Protein AF-A0A848VFS2-F1 (afdb_monomer_lite)

Secondary structure (DSSP, 8-state):
-GGGT-------GGGGGS--TT-SEEEE---SS-HHHHHH-S---SS---BS--SS-TTSSSS--BS-TT---HHHHHHHHHHHHHTT-EEEEEGGGGHHHHHTT-S-SEEEPP-SS-EESSEEEEEEE-S--GGGTT--S-EEEEE-S---EEE------TTS-HHHHHHHHHHHPPEEEEEE-SS--EEES-EE-GGGGTT-EEEEEEEETTEEEEEESS-SSSTT--TTTHHHHHHHHHTGGGTTTTPPPPPPHHHHHHHHHHHHHHT--

Sequence (273 aa):
FDEIGIPYTYLSEQDLAGDLSQFDVLILPRARSSSQALVRGNSRVGPALPWMPSEEYPHIGKIDQTEDQRLGMGYDGLGNLTEWIEAGGVFITSGSSAAFPIDMGITRRISIRETRNLQARGSIVRTAVDDNSPITYGYTGDIPMYFSAGPVFSINKGLGDARTPDWYKDAAWMEEVPRTVVSFAKEDIGMSGMLQGEGELTGTPAVVDVPVGEGHVVLFAGRPVRRWNTQGNHALIFNTMLHWNDLRTGWPERPGDDDEDETGGLLEWANQH

Foldseek 3Di:
DVVVPDDDADDAQQCLLDAPLVDQEDEDADDPDDLVCLAAFADPPDAADWQPADPVRNPTQPRHTDRHNRGHNHVSSVVSVLVCQLVQHEYEYEANCLVNCVVSVSAPQKDFDDQDWKAAQFFFWWKFFDFPFLLCPPPDTIFTFTAGRDGFMDGHLDQDDPVPDPVSSQVCLLAHGKDQGMAGDQPPTGPDDDTTSCLSRHRTRQWIWGHGNNFTYIYGGGRLPDPPPRPRNVSSVVSCVVCSNPRSPRRDGRDDPVVCVVVVVVVVVSVVD

Structure (mmCIF, N/CA/C/O backbone):
data_AF-A0A848VFS2-F1
#
_entry.id   AF-A0A848VFS2-F1
#
loop_
_atom_site.group_PDB
_atom_site.id
_atom_site.type_symbol
_atom_site.label_atom_id
_atom_site.label_alt_id
_atom_site.label_comp_id
_atom_site.label_asym_id
_atom_site.label_entity_id
_atom_site.label_seq_id
_atom_site.pdbx_PDB_ins_code
_atom_site.Cartn_x
_atom_site.Cartn_y
_atom_site.Cartn_z
_atom_site.occupancy
_atom_site.B_iso_or_equiv
_atom_site.auth_seq_id
_atom_site.auth_comp_id
_atom_site.auth_asym_id
_atom_site.auth_atom_id
_atom_site.pdbx_PDB_model_num
ATOM 1 N N . PHE A 1 1 ? -18.756 -0.641 -4.900 1.00 60.06 1 PHE A N 1
ATOM 2 C CA . PHE A 1 1 ? -19.113 -1.882 -4.195 1.00 60.06 1 PHE A CA 1
ATOM 3 C C . PHE A 1 1 ? -20.618 -2.101 -4.243 1.00 60.06 1 PHE A C 1
ATOM 5 O O . PHE A 1 1 ? -21.014 -3.078 -4.861 1.00 60.06 1 PHE A O 1
ATOM 12 N N . ASP A 1 2 ? -21.442 -1.153 -3.777 1.00 60.59 2 ASP A N 1
ATOM 13 C CA . ASP A 1 2 ? -22.917 -1.242 -3.843 1.00 60.59 2 ASP A CA 1
ATOM 14 C C . ASP A 1 2 ? -23.488 -1.576 -5.231 1.00 60.59 2 ASP A C 1
ATOM 16 O O . ASP A 1 2 ? -24.246 -2.526 -5.380 1.00 60.59 2 ASP A O 1
ATOM 20 N N . GLU A 1 3 ? -23.088 -0.836 -6.271 1.00 70.81 3 GLU A N 1
ATOM 21 C CA . GLU A 1 3 ? -23.633 -1.021 -7.630 1.00 70.81 3 GLU A CA 1
ATOM 22 C C . GLU A 1 3 ? -23.254 -2.361 -8.279 1.00 70.81 3 GLU A C 1
ATOM 24 O O . GLU A 1 3 ? -23.947 -2.831 -9.176 1.00 70.81 3 GLU A O 1
ATOM 29 N N . ILE A 1 4 ? -22.154 -2.971 -7.836 1.00 71.19 4 ILE A N 1
ATOM 30 C CA . ILE A 1 4 ? -21.597 -4.208 -8.405 1.00 71.19 4 ILE A CA 1
ATOM 31 C C . ILE A 1 4 ? -21.871 -5.439 -7.529 1.00 71.19 4 ILE A C 1
ATOM 33 O O . ILE A 1 4 ? -21.480 -6.540 -7.898 1.00 71.19 4 ILE A O 1
ATOM 37 N N . GLY A 1 5 ? -22.532 -5.264 -6.377 1.00 74.12 5 GLY A N 1
ATOM 38 C CA . GLY A 1 5 ? -22.974 -6.359 -5.511 1.00 74.12 5 GLY A CA 1
ATOM 39 C C . GLY A 1 5 ? -21.869 -7.101 -4.753 1.00 74.12 5 GLY A C 1
ATOM 40 O O . GLY A 1 5 ? -22.108 -8.216 -4.297 1.00 74.12 5 GLY A O 1
ATOM 41 N N . ILE A 1 6 ? -20.674 -6.517 -4.605 1.00 76.94 6 ILE A N 1
ATOM 42 C CA . ILE A 1 6 ? -19.620 -7.108 -3.765 1.00 76.94 6 ILE A CA 1
ATOM 43 C C . ILE A 1 6 ? -19.997 -6.882 -2.293 1.00 76.94 6 ILE A C 1
ATOM 45 O O . ILE A 1 6 ? -20.171 -5.718 -1.918 1.00 76.94 6 ILE A O 1
ATOM 49 N N . PRO A 1 7 ? -20.117 -7.936 -1.462 1.00 82.06 7 PRO A N 1
ATOM 50 C CA . PRO A 1 7 ? -20.382 -7.778 -0.038 1.00 82.06 7 PRO A CA 1
ATOM 51 C C . PRO A 1 7 ? -19.196 -7.077 0.619 1.00 82.06 7 PRO A C 1
ATOM 53 O O . PRO A 1 7 ? -18.043 -7.429 0.381 1.00 82.06 7 PRO A O 1
ATOM 56 N N . TYR A 1 8 ? -19.472 -6.062 1.428 1.00 85.12 8 TYR A N 1
ATOM 57 C CA . TYR A 1 8 ? -18.434 -5.325 2.127 1.00 85.12 8 TYR A CA 1
ATOM 58 C C . TYR A 1 8 ? -18.950 -4.840 3.477 1.00 85.12 8 TYR A C 1
ATOM 60 O O . TYR A 1 8 ? -20.145 -4.594 3.656 1.00 85.12 8 TYR A O 1
ATOM 68 N N . THR A 1 9 ? -18.017 -4.675 4.406 1.00 89.50 9 THR A N 1
ATOM 69 C CA . THR A 1 9 ? -18.271 -4.150 5.744 1.00 89.50 9 THR A CA 1
ATOM 70 C C . THR A 1 9 ? -17.413 -2.910 5.929 1.00 89.50 9 THR A C 1
ATOM 72 O O . THR A 1 9 ? -16.243 -2.896 5.545 1.00 89.50 9 THR A O 1
ATOM 75 N N . TYR A 1 10 ? -17.994 -1.849 6.486 1.00 87.88 10 TYR A N 1
ATOM 76 C CA . TYR A 1 10 ? -17.201 -0.724 6.967 1.00 87.88 10 TYR A CA 1
ATOM 77 C C . TYR A 1 10 ? -16.630 -1.081 8.331 1.00 87.88 10 TYR A C 1
ATOM 79 O O . TYR A 1 10 ? -17.381 -1.483 9.213 1.00 87.88 10 TYR A O 1
ATOM 87 N N . LEU A 1 11 ? -15.320 -0.911 8.472 1.00 90.31 11 LEU A N 1
ATOM 88 C CA . LEU A 1 11 ? -14.608 -1.063 9.732 1.00 90.31 11 LEU A CA 1
ATOM 89 C C . LEU A 1 11 ? -14.026 0.292 10.132 1.00 90.31 11 LEU A C 1
ATOM 91 O O . LEU A 1 11 ? -13.427 0.988 9.301 1.00 90.31 11 LEU A O 1
ATOM 95 N N . SER A 1 12 ? -14.194 0.653 11.397 1.00 89.88 12 SER A N 1
ATOM 96 C CA . SER A 1 12 ? -13.351 1.633 12.068 1.00 89.88 12 SER A CA 1
ATOM 97 C C . SER A 1 12 ? -11.956 1.042 12.277 1.00 89.88 12 SER A C 1
ATOM 99 O O . SER A 1 12 ? -11.779 -0.173 12.359 1.00 89.88 12 SER A O 1
ATOM 101 N N . GLU A 1 13 ? -10.943 1.893 12.448 1.00 88.94 13 GLU A N 1
ATOM 102 C CA . GLU A 1 13 ? -9.632 1.444 12.915 1.00 88.94 13 GLU A CA 1
ATOM 103 C C . GLU A 1 13 ? -9.743 0.658 14.233 1.00 88.94 13 GLU A C 1
ATOM 105 O O . GLU A 1 13 ? -8.988 -0.283 14.450 1.00 88.94 13 GLU A O 1
ATOM 110 N N . GLN A 1 14 ? -10.708 1.003 15.091 1.00 92.00 14 GLN A N 1
ATOM 111 C CA . GLN A 1 14 ? -10.939 0.334 16.377 1.00 92.00 14 GLN A CA 1
ATOM 112 C C . GLN A 1 14 ? -11.333 -1.142 16.214 1.00 92.00 14 GLN A C 1
ATOM 114 O O . GLN A 1 14 ? -10.973 -1.963 17.057 1.00 92.00 14 GLN A O 1
ATOM 119 N N . ASP A 1 15 ? -12.009 -1.491 15.117 1.00 93.44 15 ASP A N 1
ATOM 120 C CA . ASP A 1 15 ? -12.471 -2.858 14.859 1.00 93.44 15 ASP A CA 1
ATOM 121 C C . ASP A 1 15 ? -11.321 -3.810 14.525 1.00 93.44 15 ASP A C 1
ATOM 123 O O . ASP A 1 15 ? -11.472 -5.025 14.642 1.00 93.44 15 ASP A O 1
ATOM 127 N N . LEU A 1 16 ? -10.144 -3.280 14.166 1.00 94.12 16 LEU A N 1
ATOM 128 C CA . LEU A 1 16 ? -8.957 -4.095 13.900 1.00 94.12 16 LEU A CA 1
ATOM 129 C C . LEU A 1 16 ? -8.452 -4.829 15.148 1.00 94.12 16 LEU A C 1
ATOM 131 O O . LEU A 1 16 ? -7.764 -5.833 15.019 1.00 94.12 16 LEU A O 1
ATOM 135 N N . ALA A 1 17 ? -8.824 -4.374 16.350 1.00 92.00 17 ALA A N 1
ATOM 136 C CA . ALA A 1 17 ? -8.569 -5.106 17.592 1.00 92.00 17 ALA A CA 1
ATOM 137 C C . ALA A 1 17 ? -9.472 -6.347 17.766 1.00 92.00 17 ALA A C 1
ATOM 139 O O . ALA A 1 17 ? -9.278 -7.122 18.703 1.00 92.00 17 ALA A O 1
ATOM 140 N N . GLY A 1 18 ? -10.470 -6.528 16.896 1.00 91.94 18 GLY A N 1
ATOM 141 C CA . GLY A 1 18 ? -11.360 -7.683 16.867 1.00 91.94 18 GLY A CA 1
ATOM 142 C C . GLY A 1 18 ? -10.861 -8.824 15.977 1.00 91.94 18 GLY A C 1
ATOM 143 O O . GLY A 1 18 ? -9.693 -8.891 15.600 1.00 91.94 18 GLY A O 1
ATOM 144 N N . ASP A 1 19 ? -11.779 -9.736 15.654 1.00 93.44 19 ASP A N 1
ATOM 145 C CA . ASP A 1 19 ? -11.531 -10.882 14.776 1.00 93.44 19 ASP A CA 1
ATOM 146 C C . ASP A 1 19 ? -11.652 -10.490 13.295 1.00 93.44 19 ASP A C 1
ATOM 148 O O . ASP A 1 19 ? -12.717 -10.080 12.821 1.00 93.44 19 ASP A O 1
ATOM 152 N N . LEU A 1 20 ? -10.553 -10.656 12.561 1.00 96.38 20 LEU A N 1
ATOM 153 C CA . LEU A 1 20 ? -10.447 -10.332 11.139 1.00 96.38 20 LEU A CA 1
ATOM 154 C C . LEU A 1 20 ? -10.622 -11.551 10.221 1.00 96.38 20 LEU A C 1
ATOM 156 O O . LEU A 1 20 ? -10.704 -11.379 9.009 1.00 96.38 20 LEU A O 1
ATOM 160 N N . SER A 1 21 ? -10.736 -12.768 10.767 1.00 95.25 21 SER A N 1
ATOM 161 C CA . SER A 1 21 ? -10.781 -14.022 9.990 1.00 95.25 21 SER A CA 1
ATOM 162 C C . SER A 1 21 ? -11.979 -14.145 9.043 1.00 95.25 21 SER A C 1
ATOM 164 O O . SER A 1 21 ? -11.966 -14.948 8.116 1.00 95.25 21 SER A O 1
ATOM 166 N N . GLN A 1 22 ? -13.011 -13.330 9.255 1.00 94.19 22 GLN A N 1
ATOM 167 C CA . GLN A 1 22 ? -14.187 -13.232 8.391 1.00 94.19 22 GLN A CA 1
ATOM 168 C C . GLN A 1 22 ? -13.942 -12.450 7.085 1.00 94.19 22 GLN A C 1
ATOM 170 O O . GLN A 1 22 ? -14.845 -12.380 6.250 1.00 94.19 22 GLN A O 1
ATOM 175 N N . PHE A 1 23 ? -12.770 -11.828 6.921 1.00 96.06 23 PHE A N 1
ATOM 176 C CA . PHE A 1 23 ? -12.414 -11.025 5.752 1.00 96.06 23 PHE A CA 1
ATOM 177 C C . PHE A 1 23 ? -11.243 -11.651 4.993 1.00 96.06 23 PHE A C 1
ATOM 179 O O . PHE A 1 23 ? -10.231 -11.995 5.594 1.00 96.06 23 PHE A O 1
ATOM 186 N N . ASP A 1 24 ? -11.345 -11.705 3.664 1.00 95.88 24 ASP A N 1
ATOM 187 C CA . ASP A 1 24 ? -10.233 -12.106 2.787 1.00 95.88 24 ASP A CA 1
ATOM 188 C C . ASP A 1 24 ? -9.373 -10.899 2.369 1.00 95.88 24 ASP A C 1
ATOM 190 O O . ASP A 1 24 ? -8.156 -10.984 2.198 1.00 95.88 24 ASP A O 1
ATOM 194 N N . VAL A 1 25 ? -10.016 -9.732 2.229 1.00 97.06 25 VAL A N 1
ATOM 195 C CA . VAL A 1 25 ? -9.383 -8.488 1.780 1.00 97.06 25 VAL A CA 1
ATOM 196 C C . VAL A 1 25 ? -9.793 -7.323 2.671 1.00 97.06 25 VAL A C 1
ATOM 198 O O . VAL A 1 25 ? -10.980 -7.061 2.870 1.00 97.06 25 VAL A O 1
ATOM 201 N N . LEU A 1 26 ? -8.801 -6.560 3.125 1.00 96.75 26 LEU A N 1
ATOM 202 C CA . LEU A 1 26 ? -8.986 -5.296 3.829 1.00 96.75 26 LEU A CA 1
ATOM 203 C C . LEU A 1 26 ? -8.410 -4.161 2.985 1.00 96.75 26 LEU A C 1
ATOM 205 O O . LEU A 1 26 ? -7.301 -4.250 2.461 1.00 96.75 26 LEU A O 1
ATOM 209 N N . ILE A 1 27 ? -9.159 -3.066 2.858 1.00 94.62 27 ILE A N 1
ATOM 210 C CA . ILE A 1 27 ? -8.745 -1.900 2.073 1.00 94.62 27 ILE A CA 1
ATOM 211 C C . ILE A 1 27 ? -8.648 -0.694 2.998 1.00 94.62 27 ILE A C 1
ATOM 213 O O . ILE A 1 27 ? -9.661 -0.213 3.501 1.00 94.62 27 ILE A O 1
ATOM 217 N N . LEU A 1 28 ? -7.440 -0.153 3.153 1.00 93.44 28 LEU A N 1
ATOM 218 C CA . LEU A 1 28 ? -7.205 1.141 3.779 1.00 93.44 28 LEU A CA 1
ATOM 219 C C . LEU A 1 28 ? -7.090 2.216 2.684 1.00 93.44 28 LEU A C 1
ATOM 221 O O . LEU A 1 28 ? -6.007 2.446 2.122 1.00 93.44 28 LEU A O 1
ATOM 225 N N . PRO A 1 29 ? -8.193 2.909 2.339 1.00 89.31 29 PRO A N 1
ATOM 226 C CA . PRO A 1 29 ? -8.132 4.015 1.400 1.00 89.31 29 PRO A CA 1
ATOM 227 C C . PRO A 1 29 ? -7.299 5.155 1.989 1.00 89.31 29 PRO A C 1
ATOM 229 O O . PRO A 1 29 ? -6.890 5.136 3.150 1.00 89.31 29 PRO A O 1
ATOM 232 N N . ARG A 1 30 ? -7.071 6.196 1.187 1.00 85.56 30 ARG A N 1
ATOM 233 C CA . ARG A 1 30 ? -6.331 7.380 1.627 1.00 85.56 30 ARG A CA 1
ATOM 234 C C . ARG A 1 30 ? -6.894 7.968 2.934 1.00 85.56 30 ARG A C 1
ATOM 236 O O . ARG A 1 30 ? -7.918 8.654 2.916 1.00 85.56 30 ARG A O 1
ATOM 243 N N . ALA A 1 31 ? -6.139 7.820 4.014 1.00 82.88 31 ALA A N 1
ATOM 244 C CA . ALA A 1 31 ? -6.374 8.430 5.307 1.00 82.88 31 ALA A CA 1
ATOM 245 C C . ALA A 1 31 ? -5.638 9.774 5.397 1.00 82.88 31 ALA A C 1
ATOM 247 O O . ALA A 1 31 ? -4.653 10.032 4.693 1.00 82.88 31 ALA A O 1
ATOM 248 N N . ARG A 1 32 ? -6.160 10.664 6.247 1.00 80.56 32 ARG A N 1
ATOM 249 C CA . ARG A 1 32 ? -5.506 11.940 6.588 1.00 80.56 32 ARG A CA 1
ATOM 250 C C . ARG A 1 32 ? -4.612 11.831 7.825 1.00 80.56 32 ARG A C 1
ATOM 252 O O . ARG A 1 32 ? -3.782 12.710 8.029 1.00 80.56 32 ARG A O 1
ATOM 259 N N . SER A 1 33 ? -4.812 10.796 8.632 1.00 86.50 33 SER A N 1
ATOM 260 C CA . SER A 1 33 ? -4.059 10.520 9.853 1.00 86.50 33 SER A CA 1
ATOM 261 C C . SER A 1 33 ? -2.660 9.996 9.525 1.00 86.50 33 SER A C 1
ATOM 263 O O . SER A 1 33 ? -2.478 9.326 8.509 1.00 86.50 33 SER A O 1
ATOM 265 N N . SER A 1 34 ? -1.674 10.295 10.375 1.00 92.62 34 SER A N 1
ATOM 266 C CA . SER A 1 34 ? -0.364 9.639 10.295 1.00 92.62 34 SER A CA 1
ATOM 267 C C . SER A 1 34 ? -0.460 8.186 10.757 1.00 92.62 34 SER A C 1
ATOM 269 O O . SER A 1 34 ? -1.376 7.831 11.502 1.00 92.62 34 SER A O 1
ATOM 271 N N . SER A 1 35 ? 0.520 7.364 10.391 1.00 94.69 35 SER A N 1
ATOM 272 C CA . SER A 1 35 ? 0.583 5.955 10.788 1.00 94.69 35 SER A CA 1
ATOM 273 C C . SER A 1 35 ? 0.524 5.779 12.310 1.00 94.69 35 SER A C 1
ATOM 275 O O . SER A 1 35 ? -0.259 4.986 12.824 1.00 94.69 35 SER A O 1
ATOM 277 N N . GLN A 1 36 ? 1.248 6.618 13.057 1.00 94.38 36 GLN A N 1
ATOM 278 C CA . GLN A 1 36 ? 1.228 6.604 14.524 1.00 94.38 36 GLN A CA 1
ATOM 279 C C . GLN A 1 36 ? -0.132 7.024 15.095 1.00 94.38 36 GLN A C 1
ATOM 281 O O . GLN A 1 36 ? -0.527 6.528 16.148 1.00 94.38 36 GLN A O 1
ATOM 286 N N . ALA A 1 37 ? -0.842 7.939 14.428 1.00 94.12 37 ALA A N 1
ATOM 287 C CA . ALA A 1 37 ? -2.169 8.370 14.855 1.00 94.12 37 ALA A CA 1
ATOM 288 C C . ALA A 1 37 ? -3.236 7.303 14.567 1.00 94.12 37 ALA A C 1
ATOM 290 O O . ALA A 1 37 ? -4.158 7.165 15.361 1.00 94.12 37 ALA A O 1
ATOM 291 N N . LEU A 1 38 ? -3.095 6.519 13.490 1.00 94.75 38 LEU A N 1
ATOM 292 C CA . LEU A 1 38 ? -3.967 5.369 13.217 1.00 94.75 38 LEU A CA 1
ATOM 293 C C . LEU A 1 38 ? -3.841 4.295 14.310 1.00 94.75 38 LEU A C 1
ATOM 295 O O . LEU A 1 38 ? -4.848 3.747 14.748 1.00 94.75 38 LEU A O 1
ATOM 299 N N . VAL A 1 39 ? -2.622 4.052 14.808 1.00 96.06 39 VAL A N 1
ATOM 300 C CA . VAL A 1 39 ? -2.382 3.120 15.925 1.00 96.06 39 VAL A CA 1
ATOM 301 C C . VAL A 1 39 ? -2.840 3.705 17.256 1.00 96.06 39 VAL A C 1
ATOM 303 O O . VAL A 1 39 ? -3.666 3.124 17.954 1.00 96.06 39 VAL A O 1
ATOM 306 N N . ARG A 1 40 ? -2.310 4.866 17.643 1.00 94.69 40 ARG A N 1
ATOM 307 C CA . ARG A 1 40 ? -2.498 5.409 18.996 1.00 94.69 40 ARG A CA 1
ATOM 308 C C . ARG A 1 40 ? -3.838 6.123 19.191 1.00 94.69 40 ARG A C 1
ATOM 310 O O . ARG A 1 40 ? -4.296 6.245 20.328 1.00 94.69 40 ARG A O 1
ATOM 317 N N . GLY A 1 41 ? -4.429 6.630 18.117 1.00 92.94 41 GLY A N 1
ATOM 318 C CA . GLY A 1 41 ? -5.537 7.570 18.171 1.00 92.94 41 GLY A CA 1
ATOM 319 C C . GLY A 1 41 ? -5.104 9.007 18.488 1.00 92.94 41 GLY A C 1
ATOM 320 O O . GLY A 1 41 ? -3.920 9.359 18.513 1.00 92.94 41 GLY A O 1
ATOM 321 N N . ASN A 1 42 ? -6.095 9.858 18.740 1.00 91.62 42 ASN A N 1
ATOM 322 C CA . ASN A 1 42 ? -5.936 11.266 19.094 1.00 91.62 42 ASN A CA 1
ATOM 323 C C . ASN A 1 42 ? -5.734 11.468 20.609 1.00 91.62 42 ASN A C 1
ATOM 325 O O . ASN A 1 42 ? -5.894 10.558 21.421 1.00 91.62 42 ASN A O 1
ATOM 329 N N . SER A 1 43 ? -5.390 12.698 21.013 1.00 91.19 43 SER A N 1
ATOM 330 C CA . SER A 1 43 ? -5.256 13.055 22.433 1.00 91.19 43 SER A CA 1
ATOM 331 C C . SER A 1 43 ? -6.546 12.776 23.206 1.00 91.19 43 SER A C 1
ATOM 333 O O . SER A 1 43 ? -7.601 13.312 22.876 1.00 91.19 43 SER A O 1
ATOM 335 N N . ARG A 1 44 ? -6.441 11.988 24.279 1.00 90.94 44 ARG A N 1
ATOM 336 C CA . ARG A 1 44 ? -7.569 11.601 25.142 1.00 90.94 44 ARG A CA 1
ATOM 337 C C . ARG A 1 44 ? -7.780 12.537 26.335 1.00 90.94 44 ARG A C 1
ATOM 339 O O . ARG A 1 44 ? -8.495 12.191 27.268 1.00 90.94 44 ARG A O 1
ATOM 346 N N . VAL A 1 45 ? -7.143 13.710 26.337 1.00 93.75 45 VAL A N 1
ATOM 347 C CA . VAL A 1 45 ? -7.343 14.718 27.389 1.00 93.75 45 VAL A CA 1
ATOM 348 C C . VAL A 1 45 ? -8.798 15.195 27.371 1.00 93.75 45 VAL A C 1
ATOM 350 O O . VAL A 1 45 ? -9.329 15.534 26.316 1.00 93.75 45 VAL A O 1
ATOM 353 N N . GLY A 1 46 ? -9.430 15.240 28.545 1.00 93.69 46 GLY A N 1
ATOM 354 C CA . GLY A 1 46 ? -10.839 15.610 28.689 1.00 93.69 46 GLY A CA 1
ATOM 355 C C . GLY A 1 46 ? -11.811 14.441 28.464 1.00 93.69 46 GLY A C 1
ATOM 356 O O . GLY A 1 46 ? -11.379 13.295 28.315 1.00 93.69 46 GLY A O 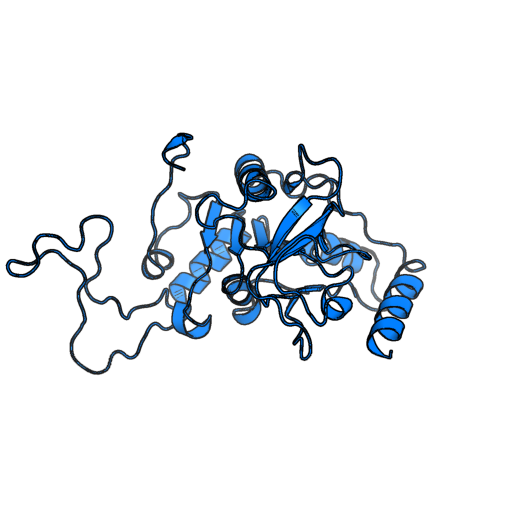1
ATOM 357 N N . PRO A 1 47 ? -13.129 14.714 28.470 1.00 93.62 47 PRO A N 1
ATOM 358 C CA . PRO A 1 47 ? -14.153 13.679 28.334 1.00 93.62 47 PRO A CA 1
ATOM 359 C C . PRO A 1 47 ? -14.092 12.977 26.969 1.00 93.62 47 PRO A C 1
ATOM 361 O O . PRO A 1 47 ? -13.556 13.522 26.002 1.00 93.62 47 PRO A O 1
ATOM 364 N N . ALA A 1 48 ? -14.633 11.758 26.914 1.00 93.50 48 ALA A N 1
ATOM 365 C CA . ALA A 1 48 ? -14.824 11.007 25.674 1.00 93.50 48 ALA A CA 1
ATOM 366 C C . ALA A 1 48 ? -15.680 11.788 24.669 1.00 93.50 48 ALA A C 1
ATOM 368 O O . ALA A 1 48 ? -16.551 12.568 25.064 1.00 93.50 48 ALA A O 1
ATOM 369 N N . LEU A 1 49 ? -15.417 11.576 23.377 1.00 92.00 49 LEU A N 1
ATOM 370 C CA . LEU A 1 49 ? -16.181 12.173 22.283 1.00 92.00 49 LEU A CA 1
ATOM 371 C C . LEU A 1 49 ? -16.987 11.075 21.577 1.00 92.00 49 LEU A C 1
ATOM 373 O O . LEU A 1 49 ? -16.490 10.499 20.605 1.00 92.00 49 LEU A O 1
ATOM 377 N N . PRO A 1 50 ? -18.195 10.749 22.069 1.00 92.25 50 PRO A N 1
ATOM 378 C CA . PRO A 1 50 ? -18.992 9.678 21.497 1.00 92.25 50 PRO A CA 1
ATOM 379 C C . PRO A 1 50 ? -19.543 10.057 20.122 1.00 92.25 50 PRO A C 1
ATOM 381 O O . PRO A 1 50 ? -19.966 11.189 19.878 1.00 92.25 50 PRO A O 1
ATOM 384 N N . TRP A 1 51 ? -19.597 9.065 19.241 1.00 90.06 51 TRP A N 1
ATOM 385 C CA . TRP A 1 51 ? -20.321 9.102 17.978 1.00 90.06 51 TRP A CA 1
ATOM 386 C C . TRP A 1 51 ? -21.447 8.092 18.016 1.00 90.06 51 TRP A C 1
ATOM 388 O O . TRP A 1 51 ? -21.343 6.983 17.501 1.00 90.06 51 TRP A O 1
ATOM 398 N N . MET A 1 52 ? -22.523 8.474 18.684 1.00 90.75 52 MET A N 1
ATOM 399 C CA . MET A 1 52 ? -23.680 7.619 18.898 1.00 90.75 52 MET A CA 1
ATOM 400 C C . MET A 1 52 ? -24.951 8.458 18.833 1.00 90.75 52 MET A C 1
ATOM 402 O O . MET A 1 52 ? -24.910 9.642 19.181 1.00 90.75 52 MET A O 1
ATOM 406 N N . PRO A 1 53 ? -26.085 7.873 18.420 1.00 89.75 53 PRO A N 1
ATOM 407 C CA . PRO A 1 53 ? -27.364 8.551 18.521 1.00 89.75 53 PRO A CA 1
ATOM 408 C C . PRO A 1 53 ? -27.625 8.982 19.969 1.00 89.75 53 PRO A C 1
ATOM 410 O O . PRO A 1 53 ? -27.480 8.191 20.901 1.00 89.75 53 PRO A O 1
ATOM 413 N N . SER A 1 54 ? -28.047 10.227 20.155 1.00 87.88 54 SER A N 1
ATOM 414 C CA . SER A 1 54 ? -28.527 10.743 21.439 1.00 87.88 54 SER A CA 1
ATOM 415 C C . SER A 1 54 ? -29.861 11.461 21.252 1.00 87.88 54 SER A C 1
ATOM 417 O O . SER A 1 54 ? -30.297 11.672 20.120 1.00 87.88 54 SER A O 1
ATOM 419 N N . GLU A 1 55 ? -30.516 11.854 22.349 1.00 89.69 55 GLU A N 1
ATOM 420 C CA . GLU A 1 55 ? -31.741 12.666 22.269 1.00 89.69 55 GLU A CA 1
ATOM 421 C C . GLU A 1 55 ? -31.509 13.979 21.502 1.00 89.69 55 GLU A C 1
ATOM 423 O O . GLU A 1 55 ? -32.362 14.405 20.727 1.00 89.69 55 GLU A O 1
ATOM 428 N N . GLU A 1 56 ? -30.336 14.593 21.679 1.00 87.44 56 GLU A N 1
ATOM 429 C CA . GLU A 1 56 ? -29.949 15.840 21.013 1.00 87.44 56 GLU A CA 1
ATOM 430 C C . GLU A 1 56 ? -29.480 15.609 19.564 1.00 87.44 56 GLU A C 1
ATOM 432 O O . GLU A 1 56 ? -29.739 16.430 18.683 1.00 87.44 56 GLU A O 1
ATOM 437 N N . TYR A 1 57 ? -28.845 14.462 19.293 1.00 85.94 57 TYR A N 1
ATOM 438 C CA . TYR A 1 57 ? -28.293 14.105 17.983 1.00 85.94 57 TYR A CA 1
ATOM 439 C C . TYR A 1 57 ? -28.829 12.747 17.487 1.00 85.94 57 TYR A C 1
ATOM 441 O O . TYR A 1 57 ? -28.067 11.795 17.318 1.00 85.94 57 TYR A O 1
ATOM 449 N N . PRO A 1 58 ? -30.130 12.615 17.172 1.00 87.88 58 PRO A N 1
ATOM 450 C CA . PRO A 1 58 ? -30.739 11.324 16.818 1.00 87.88 58 PRO A CA 1
ATOM 451 C C . PRO A 1 58 ? -30.368 10.818 15.412 1.00 87.88 58 PRO A C 1
ATOM 453 O O . PRO A 1 58 ? -30.854 9.780 14.959 1.00 87.88 58 PRO A O 1
ATOM 456 N N . HIS A 1 59 ? -29.578 11.579 14.652 1.00 87.12 59 HIS A N 1
ATOM 457 C CA . HIS A 1 59 ? -29.281 11.290 13.247 1.00 87.12 59 HIS A CA 1
ATOM 458 C C . HIS A 1 59 ? -27.823 10.920 12.965 1.00 87.12 59 HIS A C 1
ATOM 460 O O . HIS A 1 59 ? -27.520 10.563 11.826 1.00 87.12 59 HIS A O 1
ATOM 466 N N . ILE A 1 60 ? -26.948 10.968 13.972 1.00 85.56 60 ILE A N 1
ATOM 467 C CA . ILE A 1 60 ? -25.569 10.472 13.867 1.00 85.56 60 ILE A CA 1
ATOM 468 C C . ILE A 1 60 ? -25.509 8.979 14.207 1.00 85.56 60 ILE A C 1
ATOM 470 O O . ILE A 1 60 ? -26.501 8.400 14.640 1.00 85.56 60 ILE A O 1
ATOM 474 N N . GLY A 1 61 ? -24.362 8.341 13.975 1.00 76.50 61 GLY A N 1
ATOM 475 C CA . GLY A 1 61 ? -24.143 6.963 14.417 1.00 76.50 61 GLY A CA 1
ATOM 476 C C . GLY A 1 61 ? -24.964 5.888 13.687 1.00 76.50 61 GLY A C 1
ATOM 477 O O . GLY A 1 61 ? -25.189 4.811 14.220 1.00 76.50 61 GLY A O 1
ATOM 478 N N . LYS A 1 62 ? -25.495 6.165 12.490 1.00 80.31 62 LYS A N 1
ATOM 479 C CA . LYS A 1 62 ? -26.351 5.196 11.772 1.00 80.31 62 LYS A CA 1
ATOM 480 C C . LYS A 1 62 ? -25.580 4.096 11.043 1.00 80.31 62 LYS A C 1
ATOM 482 O O . LYS A 1 62 ? -26.127 3.022 10.841 1.00 80.31 62 LYS A O 1
ATOM 487 N N . ILE A 1 63 ? -24.367 4.410 10.593 1.00 77.31 63 ILE A N 1
ATOM 488 C CA . ILE A 1 63 ? -23.520 3.507 9.798 1.00 77.31 63 ILE A CA 1
ATOM 489 C C . ILE A 1 63 ? -22.469 2.847 10.690 1.00 77.31 63 ILE A C 1
ATOM 491 O O . ILE A 1 63 ? -22.198 1.668 10.533 1.00 77.31 63 ILE A O 1
ATOM 495 N N . ASP A 1 64 ? -21.915 3.614 11.627 1.00 81.81 64 ASP A N 1
ATOM 496 C CA . ASP A 1 64 ? -20.885 3.186 12.568 1.00 81.81 64 ASP A CA 1
ATOM 497 C C . ASP A 1 64 ? -21.038 3.989 13.870 1.00 81.81 64 ASP A C 1
ATOM 499 O O . ASP A 1 64 ? -21.552 5.117 13.828 1.00 81.81 64 ASP A O 1
ATOM 503 N N . GLN A 1 65 ? -20.642 3.415 15.007 1.00 88.19 65 GLN A N 1
ATOM 504 C CA . GLN A 1 65 ? -20.795 3.986 16.344 1.00 88.19 65 GLN A CA 1
ATOM 505 C C . GLN A 1 65 ? -19.577 3.716 17.222 1.00 88.19 65 GLN A C 1
ATOM 507 O O . GLN A 1 65 ? -19.026 2.625 17.231 1.00 88.19 65 GLN A O 1
ATOM 512 N N . THR A 1 66 ? -19.209 4.698 18.041 1.00 90.62 66 THR A N 1
ATOM 513 C CA . THR A 1 66 ? -18.152 4.523 19.044 1.00 90.62 66 THR A CA 1
ATOM 514 C C . THR A 1 66 ? -18.413 5.394 20.263 1.00 90.62 66 THR A C 1
ATOM 516 O O . THR A 1 66 ? -18.926 6.510 20.149 1.00 90.62 66 THR A O 1
ATOM 519 N N . GLU A 1 67 ? -18.033 4.901 21.439 1.00 91.38 67 GLU A N 1
ATOM 520 C CA . GLU A 1 67 ? -18.078 5.674 22.682 1.00 91.38 67 GLU A CA 1
ATOM 521 C C . GLU A 1 67 ? -17.004 6.777 22.716 1.00 91.38 67 GLU A C 1
ATOM 523 O O . GLU A 1 67 ? -17.156 7.767 23.434 1.00 91.38 67 GLU A O 1
ATOM 528 N N . ASP A 1 68 ? -15.931 6.648 21.923 1.00 93.19 68 ASP A N 1
ATOM 529 C CA . ASP A 1 68 ? -14.886 7.665 21.803 1.00 93.19 68 ASP A CA 1
ATOM 530 C C . ASP A 1 68 ? -14.209 7.623 20.419 1.00 93.19 68 ASP A C 1
ATOM 532 O O . ASP A 1 68 ? -13.359 6.778 20.135 1.00 93.19 68 ASP A O 1
ATOM 536 N N . GLN A 1 69 ? -14.510 8.607 19.566 1.00 91.56 69 GLN A N 1
ATOM 537 C CA . GLN A 1 69 ? -13.915 8.754 18.225 1.00 91.56 69 GLN A CA 1
ATOM 538 C C . GLN A 1 69 ? -12.396 8.957 18.222 1.00 91.56 69 GLN A C 1
ATOM 540 O O . GLN A 1 69 ? -11.762 8.974 17.168 1.00 91.56 69 GLN A O 1
ATOM 545 N N . ARG A 1 70 ? -11.798 9.204 19.389 1.00 93.25 70 ARG A N 1
ATOM 546 C CA . ARG A 1 70 ? -10.368 9.489 19.505 1.00 93.25 70 ARG A CA 1
ATOM 547 C C . ARG A 1 70 ? -9.523 8.222 19.546 1.00 93.25 70 ARG A C 1
ATOM 549 O O . ARG A 1 70 ? -8.304 8.353 19.507 1.00 93.25 70 ARG A O 1
ATOM 556 N N . LEU A 1 71 ? -10.118 7.039 19.669 1.00 93.06 71 LEU A N 1
ATOM 557 C CA . LEU A 1 71 ? -9.384 5.777 19.722 1.00 93.06 71 LEU A CA 1
ATOM 558 C C . LEU A 1 71 ? -8.855 5.395 18.332 1.00 93.06 71 LEU A C 1
ATOM 560 O O . LEU A 1 71 ? -9.534 5.595 17.329 1.00 93.06 71 LEU A O 1
ATOM 564 N N . GLY A 1 72 ? -7.630 4.873 18.292 1.00 93.88 72 GLY A N 1
ATOM 565 C CA . GLY A 1 72 ? -7.076 4.187 17.122 1.00 93.88 72 GLY A CA 1
ATOM 566 C C . GLY A 1 72 ? -7.204 2.671 17.271 1.00 93.88 72 GLY A C 1
ATOM 567 O O . GLY A 1 72 ? -7.804 2.197 18.235 1.00 93.88 72 GLY A O 1
ATOM 568 N N . MET A 1 73 ? -6.579 1.917 16.368 1.00 95.06 73 MET A N 1
ATOM 569 C CA . MET A 1 73 ? -6.585 0.443 16.413 1.00 95.06 73 MET A CA 1
ATOM 570 C C . MET A 1 73 ? -5.840 -0.153 17.618 1.00 95.06 73 MET A C 1
ATOM 572 O O . MET A 1 73 ? -6.059 -1.302 17.989 1.00 95.06 73 MET A O 1
ATOM 576 N N . GLY A 1 74 ? -4.946 0.618 18.244 1.00 95.81 74 GLY A N 1
ATOM 577 C CA . GLY A 1 74 ? -4.056 0.129 19.293 1.00 95.81 74 GLY A CA 1
ATOM 578 C C . GLY A 1 74 ? -2.971 -0.814 18.766 1.00 95.81 74 GLY A C 1
ATOM 579 O O . GLY A 1 74 ? -2.924 -1.159 17.588 1.00 95.81 74 GLY A O 1
ATOM 580 N N . TYR A 1 75 ? -2.058 -1.222 19.649 1.00 95.75 75 TYR A N 1
ATOM 581 C CA . TYR A 1 75 ? -1.031 -2.203 19.283 1.00 95.75 75 TYR A CA 1
ATOM 582 C C . TYR A 1 75 ? -1.614 -3.605 19.103 1.00 95.75 75 TYR A C 1
ATOM 584 O O . TYR A 1 75 ? -1.122 -4.340 18.257 1.00 95.75 75 TYR A O 1
ATOM 592 N N . ASP A 1 76 ? -2.685 -3.934 19.828 1.00 95.94 76 ASP A N 1
ATOM 593 C CA . ASP A 1 76 ? -3.399 -5.200 19.654 1.00 95.94 76 ASP A CA 1
ATOM 594 C C . ASP A 1 76 ? -4.030 -5.270 18.257 1.00 95.94 76 ASP A C 1
ATOM 596 O O . ASP A 1 76 ? -3.820 -6.243 17.544 1.00 95.94 76 ASP A O 1
ATOM 600 N N . GLY A 1 77 ? -4.695 -4.201 17.796 1.00 97.06 77 GLY A N 1
ATOM 601 C CA . GLY A 1 77 ? -5.237 -4.160 16.435 1.00 97.06 77 GLY A CA 1
ATOM 602 C C . GLY A 1 77 ? -4.166 -4.176 15.342 1.00 97.06 77 GLY A C 1
ATOM 603 O O . GLY A 1 77 ? -4.370 -4.777 14.291 1.00 97.06 77 GLY A O 1
ATOM 604 N N . LEU A 1 78 ? -2.995 -3.580 15.594 1.00 97.81 78 LEU A N 1
ATOM 605 C CA . LEU A 1 78 ? -1.843 -3.716 14.696 1.00 97.81 78 LEU A CA 1
ATOM 606 C C . LEU A 1 78 ? -1.319 -5.164 14.652 1.00 97.81 78 LEU A C 1
ATOM 608 O O . LEU A 1 78 ? -0.982 -5.656 13.573 1.00 97.81 78 LEU A O 1
ATOM 612 N N . GLY A 1 79 ? -1.254 -5.834 15.805 1.00 98.06 79 GLY A N 1
ATOM 613 C CA . GLY A 1 79 ? -0.876 -7.243 15.919 1.00 98.06 79 GLY A CA 1
ATOM 614 C C . GLY A 1 79 ? -1.835 -8.141 15.146 1.00 98.06 79 GLY A C 1
ATOM 615 O O . GLY A 1 79 ? -1.401 -8.841 14.238 1.00 98.06 79 GLY A O 1
ATOM 616 N N . ASN A 1 80 ? -3.137 -8.020 15.410 1.00 98.25 80 ASN A N 1
ATOM 617 C CA . ASN A 1 80 ? -4.181 -8.776 14.719 1.00 98.25 80 ASN A CA 1
ATOM 618 C C . ASN A 1 80 ? -4.148 -8.558 13.202 1.00 98.25 80 ASN A C 1
ATOM 620 O O . ASN A 1 80 ? -4.281 -9.513 12.444 1.00 98.25 80 ASN A O 1
ATOM 624 N N . LEU A 1 81 ? -3.950 -7.315 12.743 1.00 98.44 81 LEU A N 1
ATOM 625 C CA . LEU A 1 81 ? -3.805 -7.028 11.316 1.00 98.44 81 LEU A CA 1
ATOM 626 C C . LEU A 1 81 ? -2.580 -7.737 10.727 1.00 98.44 81 LEU A C 1
ATOM 628 O O . LEU A 1 81 ? -2.671 -8.295 9.639 1.00 98.44 81 LEU A O 1
ATOM 632 N N . THR A 1 82 ? -1.448 -7.713 11.431 1.00 98.25 82 THR A N 1
ATOM 633 C CA . THR A 1 82 ? -0.214 -8.367 10.972 1.00 98.25 82 THR A CA 1
ATOM 634 C C . THR A 1 82 ? -0.406 -9.880 10.882 1.00 98.25 82 THR A C 1
ATOM 636 O O . THR A 1 82 ? -0.146 -10.453 9.830 1.00 98.25 82 THR A O 1
ATOM 639 N N . GLU A 1 83 ? -0.947 -10.503 11.931 1.00 98.31 83 GLU A N 1
ATOM 640 C CA . GLU A 1 83 ? -1.238 -11.942 11.964 1.00 98.31 83 GLU A CA 1
ATOM 641 C C . GLU A 1 83 ? -2.243 -12.349 10.877 1.00 98.31 83 GLU A C 1
ATOM 643 O O . GLU A 1 83 ? -2.074 -13.375 10.220 1.00 98.31 83 GLU A O 1
ATOM 648 N N . TRP A 1 84 ? -3.270 -11.529 10.639 1.00 98.62 84 TRP A N 1
ATOM 649 C CA . TRP A 1 84 ? -4.256 -11.768 9.587 1.00 98.62 84 TRP A CA 1
ATOM 650 C C . TRP A 1 84 ? -3.637 -11.714 8.182 1.00 98.62 84 TRP A C 1
ATOM 652 O O . TRP A 1 84 ? -3.949 -12.566 7.349 1.00 98.62 84 TRP A O 1
ATOM 662 N N . ILE A 1 85 ? -2.732 -10.761 7.920 1.00 98.56 85 ILE A N 1
ATOM 663 C CA . ILE A 1 85 ? -1.984 -10.717 6.653 1.00 98.56 85 ILE A CA 1
ATOM 664 C C . ILE A 1 85 ? -1.103 -11.964 6.538 1.00 98.56 85 ILE A C 1
ATOM 666 O O . ILE A 1 85 ? -1.178 -12.668 5.537 1.00 98.56 85 ILE A O 1
ATOM 670 N N . GLU A 1 86 ? -0.308 -12.281 7.563 1.00 98.25 86 GLU A N 1
ATOM 671 C CA . GLU A 1 86 ? 0.587 -13.446 7.550 1.00 98.25 86 GLU A CA 1
ATOM 672 C C . GLU A 1 86 ? -0.163 -14.766 7.310 1.00 98.25 86 GLU A C 1
ATOM 674 O O . GLU A 1 86 ? 0.382 -15.671 6.678 1.00 98.25 86 GLU A O 1
ATOM 679 N N . ALA A 1 87 ? -1.420 -14.857 7.754 1.00 97.94 87 ALA A N 1
ATOM 680 C CA . ALA A 1 87 ? -2.297 -16.009 7.561 1.00 97.94 87 ALA A CA 1
ATOM 681 C C . ALA A 1 87 ? -2.953 -16.106 6.165 1.00 97.94 87 ALA A C 1
ATOM 683 O O . ALA A 1 87 ? -3.728 -17.037 5.936 1.00 97.94 87 ALA A O 1
ATOM 684 N N . GLY A 1 88 ? -2.665 -15.185 5.238 1.00 97.94 88 GLY A N 1
ATOM 685 C CA . GLY A 1 88 ? -3.200 -15.202 3.869 1.00 97.94 88 GLY A CA 1
ATOM 686 C C . GLY A 1 88 ? -4.098 -14.016 3.508 1.00 97.94 88 GLY A C 1
ATOM 687 O O . GLY A 1 88 ? -4.594 -13.954 2.384 1.00 97.94 88 GLY A O 1
ATOM 688 N N . GLY A 1 89 ? -4.315 -13.074 4.429 1.00 98.38 89 GLY A N 1
ATOM 689 C CA . GLY A 1 89 ? -5.097 -11.868 4.167 1.00 98.38 89 GLY A CA 1
ATOM 690 C C . GLY A 1 89 ? -4.421 -10.927 3.164 1.00 98.38 89 GLY A C 1
ATOM 691 O O . GLY A 1 89 ? -3.194 -10.792 3.127 1.00 98.38 89 GLY A O 1
ATOM 692 N N . VAL A 1 90 ? -5.224 -10.227 2.357 1.00 98.69 90 VAL A N 1
ATOM 693 C CA . VAL A 1 90 ? -4.722 -9.216 1.410 1.00 98.69 90 VAL A CA 1
ATOM 694 C C . VAL A 1 90 ? -5.044 -7.805 1.893 1.00 98.69 90 VAL A C 1
ATOM 696 O O . VAL A 1 90 ? -6.197 -7.368 1.891 1.00 98.69 90 VAL A O 1
ATOM 699 N N . PHE A 1 91 ? -4.011 -7.047 2.257 1.00 98.38 91 PHE A N 1
ATOM 700 C CA . PHE A 1 91 ? -4.146 -5.666 2.707 1.00 98.38 91 PHE A CA 1
ATOM 701 C C . PHE A 1 91 ? -3.817 -4.667 1.593 1.00 98.38 91 PHE A C 1
ATOM 703 O O . PHE A 1 91 ? -2.672 -4.528 1.164 1.00 98.38 91 PHE A O 1
ATOM 710 N N . ILE A 1 92 ? -4.822 -3.924 1.132 1.00 97.62 92 ILE A N 1
ATOM 711 C CA . ILE A 1 92 ? -4.679 -2.932 0.063 1.00 97.62 92 ILE A CA 1
ATOM 712 C C . ILE A 1 92 ? -4.589 -1.530 0.662 1.00 97.62 92 ILE A C 1
ATOM 714 O O . ILE A 1 92 ? -5.471 -1.099 1.404 1.00 97.62 92 ILE A O 1
ATOM 718 N N . THR A 1 93 ? -3.581 -0.758 0.262 1.00 95.56 93 THR A N 1
ATOM 719 C CA . THR A 1 93 ? -3.437 0.647 0.671 1.00 95.56 93 THR A CA 1
ATOM 720 C C . THR A 1 93 ? -3.308 1.577 -0.529 1.00 95.56 93 THR A C 1
ATOM 722 O O . THR A 1 93 ? -2.875 1.178 -1.610 1.00 95.56 93 THR A O 1
ATOM 725 N N . SER A 1 94 ? -3.690 2.848 -0.368 1.00 91.62 94 SER A N 1
ATOM 726 C CA . SER A 1 94 ? -3.567 3.827 -1.456 1.00 91.62 94 SER A CA 1
ATOM 727 C C . SER A 1 94 ? -3.161 5.229 -1.014 1.00 91.62 94 SER A C 1
ATOM 729 O O . SER A 1 94 ? -3.575 5.742 0.034 1.00 91.62 94 SER A O 1
ATOM 731 N N . GLY A 1 95 ? -2.384 5.895 -1.871 1.00 89.12 95 GLY A N 1
ATOM 732 C CA . GLY A 1 95 ? -1.882 7.240 -1.627 1.00 89.12 95 GLY A CA 1
ATOM 733 C C . GLY A 1 95 ? -1.116 7.316 -0.307 1.00 89.12 95 GLY A C 1
ATOM 734 O O . GLY A 1 95 ? -0.260 6.488 -0.026 1.00 89.12 95 GLY A O 1
ATOM 735 N N . SER A 1 96 ? -1.447 8.297 0.537 1.00 88.38 96 SER A N 1
ATOM 736 C CA . SER A 1 96 ? -0.742 8.511 1.808 1.00 88.38 96 SER A CA 1
ATOM 737 C C . SER A 1 96 ? -0.846 7.344 2.794 1.00 88.38 96 SER A C 1
ATOM 739 O O . SER A 1 96 ? 0.039 7.206 3.627 1.00 88.38 96 SER A O 1
ATOM 741 N N . SER A 1 97 ? -1.870 6.491 2.693 1.00 92.75 97 SER A N 1
ATOM 742 C CA . SER A 1 97 ? -1.995 5.321 3.574 1.00 92.75 97 SER A CA 1
ATOM 743 C C . SER A 1 97 ? -0.989 4.221 3.260 1.00 92.75 97 SER A C 1
ATOM 745 O O . SER A 1 97 ? -0.759 3.374 4.110 1.00 92.75 97 SER A O 1
ATOM 747 N N . ALA A 1 98 ? -0.361 4.228 2.081 1.00 95.06 98 ALA A N 1
ATOM 748 C CA . ALA A 1 98 ? 0.666 3.243 1.750 1.00 95.06 98 ALA A CA 1
ATOM 749 C C . ALA A 1 98 ? 1.941 3.386 2.594 1.00 95.06 98 ALA A C 1
ATOM 751 O O . ALA A 1 98 ? 2.741 2.459 2.645 1.00 95.06 98 ALA A O 1
ATOM 752 N N . ALA A 1 99 ? 2.108 4.509 3.301 1.00 95.62 99 ALA A N 1
ATOM 753 C CA . ALA A 1 99 ? 3.143 4.651 4.319 1.00 95.62 99 ALA A CA 1
ATOM 754 C C . ALA A 1 99 ? 2.872 3.789 5.562 1.00 95.62 99 ALA A C 1
ATOM 756 O O . ALA A 1 99 ? 3.817 3.351 6.199 1.00 95.62 99 ALA A O 1
ATOM 757 N N . PHE A 1 100 ? 1.609 3.499 5.896 1.00 97.38 100 PHE A N 1
ATOM 758 C CA . PHE A 1 100 ? 1.246 2.794 7.129 1.00 97.38 100 PHE A CA 1
ATOM 759 C C . PHE A 1 100 ? 1.931 1.426 7.301 1.00 97.38 100 PHE A C 1
ATOM 761 O O . PHE A 1 100 ? 2.635 1.257 8.297 1.00 97.38 100 PHE A O 1
ATOM 768 N N . PRO A 1 101 ? 1.802 0.463 6.366 1.00 98.06 101 PRO A N 1
ATOM 769 C CA . PRO A 1 101 ? 2.433 -0.847 6.536 1.00 98.06 101 PRO A CA 1
ATOM 770 C C . PRO A 1 101 ? 3.970 -0.784 6.509 1.00 98.06 101 PRO A C 1
ATOM 772 O O . PRO A 1 101 ? 4.625 -1.640 7.101 1.00 98.06 101 PRO A O 1
ATOM 775 N N . ILE A 1 102 ? 4.544 0.251 5.887 1.00 97.62 102 ILE A N 1
ATOM 776 C CA . ILE A 1 102 ? 5.991 0.500 5.865 1.00 97.62 102 ILE A CA 1
ATOM 777 C C . ILE A 1 102 ? 6.453 1.043 7.223 1.00 97.62 102 ILE A C 1
ATOM 779 O O . ILE A 1 102 ? 7.344 0.475 7.849 1.00 97.62 102 ILE A O 1
ATOM 783 N N . ASP A 1 103 ? 5.817 2.111 7.707 1.00 97.38 103 ASP A N 1
ATOM 784 C CA . ASP A 1 103 ? 6.154 2.780 8.966 1.00 97.38 103 ASP A CA 1
ATOM 785 C C . ASP A 1 103 ? 5.995 1.850 10.174 1.00 97.38 103 ASP A C 1
ATOM 787 O O . ASP A 1 103 ? 6.742 1.966 11.145 1.00 97.38 103 ASP A O 1
ATOM 791 N N . MET A 1 104 ? 5.001 0.955 10.131 1.00 97.31 104 MET A N 1
ATOM 792 C CA . MET A 1 104 ? 4.722 -0.009 11.199 1.00 97.31 104 MET A CA 1
ATOM 793 C C . MET A 1 104 ? 5.554 -1.295 11.092 1.00 97.31 104 MET A C 1
ATOM 795 O O . MET A 1 104 ? 5.458 -2.145 11.971 1.00 97.31 104 MET A O 1
ATOM 799 N N . GLY A 1 105 ? 6.383 -1.440 10.052 1.00 96.62 105 GLY A N 1
ATOM 800 C CA . GLY A 1 105 ? 7.260 -2.599 9.879 1.00 96.62 105 GLY A CA 1
ATOM 801 C C . GLY A 1 105 ? 6.545 -3.893 9.479 1.00 96.62 105 GLY A C 1
ATOM 802 O O . GLY A 1 105 ? 7.125 -4.962 9.645 1.00 96.62 105 GLY A O 1
ATOM 803 N N . ILE A 1 106 ? 5.320 -3.803 8.947 1.00 98.00 106 ILE A N 1
ATOM 804 C CA . ILE A 1 106 ? 4.570 -4.951 8.408 1.00 98.00 106 ILE A CA 1
ATOM 805 C C . ILE A 1 106 ? 5.252 -5.451 7.129 1.00 98.00 106 ILE A C 1
ATOM 807 O O . ILE A 1 106 ? 5.445 -6.645 6.928 1.00 98.00 106 ILE A O 1
ATOM 811 N N . THR A 1 107 ? 5.644 -4.524 6.254 1.00 98.00 107 THR A N 1
ATOM 812 C CA . THR A 1 107 ? 6.320 -4.843 4.990 1.00 98.00 107 THR A CA 1
ATOM 813 C C . THR A 1 107 ? 7.834 -4.761 5.119 1.00 98.00 107 THR A C 1
ATOM 815 O O . THR A 1 107 ? 8.357 -3.876 5.801 1.00 98.00 107 THR A O 1
ATOM 818 N N . ARG A 1 108 ? 8.550 -5.603 4.368 1.00 95.38 108 ARG A N 1
ATOM 819 C CA . ARG A 1 108 ? 10.012 -5.538 4.224 1.00 95.38 108 ARG A CA 1
ATOM 820 C C . ARG A 1 108 ? 10.415 -5.059 2.836 1.00 95.38 108 ARG A C 1
ATOM 822 O O . ARG A 1 108 ? 9.635 -5.109 1.892 1.00 95.38 108 ARG A O 1
ATOM 829 N N . ARG A 1 109 ? 11.663 -4.585 2.724 1.00 97.12 109 ARG A N 1
ATOM 830 C CA . ARG A 1 109 ? 12.341 -4.280 1.446 1.00 97.12 109 ARG A CA 1
ATOM 831 C C . ARG A 1 109 ? 11.668 -3.222 0.569 1.00 97.12 109 ARG A C 1
ATOM 833 O O . ARG A 1 109 ? 12.062 -3.049 -0.579 1.00 97.12 109 ARG A O 1
ATOM 840 N N . ILE A 1 110 ? 10.727 -2.464 1.111 1.00 97.75 110 ILE A N 1
ATOM 841 C CA . ILE A 1 110 ? 10.116 -1.316 0.454 1.00 97.75 110 ILE A CA 1
ATOM 842 C C . ILE A 1 110 ? 10.231 -0.078 1.338 1.00 97.75 110 ILE A C 1
ATOM 844 O O . ILE A 1 110 ? 10.132 -0.151 2.561 1.00 97.75 110 ILE A O 1
ATOM 848 N N . SER A 1 111 ? 10.464 1.069 0.713 1.00 97.50 111 SER A N 1
ATOM 849 C CA . SER A 1 111 ? 10.484 2.373 1.364 1.00 97.50 111 SER A CA 1
ATOM 850 C C . SER A 1 111 ? 9.846 3.437 0.474 1.00 97.50 111 SER A C 1
ATOM 852 O O . SER A 1 111 ? 9.586 3.215 -0.712 1.00 97.50 111 SER A O 1
ATOM 854 N N . ILE A 1 112 ? 9.579 4.608 1.052 1.00 96.31 112 ILE A N 1
ATOM 855 C CA . ILE A 1 112 ? 9.115 5.785 0.316 1.00 96.31 112 ILE A CA 1
ATOM 856 C C . ILE A 1 112 ? 10.298 6.738 0.154 1.00 96.31 112 ILE A C 1
ATOM 858 O O . ILE A 1 112 ? 10.929 7.125 1.138 1.00 96.31 112 ILE A O 1
ATOM 862 N N . ARG A 1 113 ? 10.597 7.118 -1.090 1.00 94.88 113 ARG A N 1
ATOM 863 C CA . ARG A 1 113 ? 11.625 8.112 -1.406 1.00 94.88 113 ARG A CA 1
ATOM 864 C C . ARG A 1 113 ? 11.115 9.508 -1.075 1.00 94.88 113 ARG A C 1
ATOM 866 O O . ARG A 1 113 ? 9.976 9.856 -1.387 1.00 94.88 113 ARG A O 1
ATOM 873 N N . GLU A 1 114 ? 11.978 10.322 -0.483 1.00 92.25 114 GLU A N 1
ATOM 874 C CA . GLU A 1 114 ? 11.733 11.755 -0.369 1.00 92.25 114 GLU A CA 1
ATOM 875 C C . GLU A 1 114 ? 11.977 12.409 -1.734 1.00 92.25 114 GLU A C 1
ATOM 877 O O . GLU A 1 114 ? 13.062 12.286 -2.298 1.00 92.25 114 GLU A O 1
ATOM 882 N N . THR A 1 115 ? 10.974 13.111 -2.258 1.00 92.44 115 THR A N 1
ATOM 883 C CA . THR A 1 115 ? 11.059 13.819 -3.541 1.00 92.44 115 THR A CA 1
ATOM 884 C C . THR A 1 115 ? 11.040 15.320 -3.306 1.00 92.44 115 THR A C 1
ATOM 886 O O . THR A 1 115 ? 10.047 15.858 -2.801 1.00 92.44 115 THR A O 1
ATOM 889 N N . ARG A 1 116 ? 12.131 16.009 -3.645 1.00 91.00 116 ARG A N 1
ATOM 890 C CA . ARG A 1 116 ? 12.299 17.440 -3.323 1.00 91.00 116 ARG A CA 1
ATOM 891 C C . ARG A 1 116 ? 11.750 18.354 -4.408 1.00 91.00 116 ARG A C 1
ATOM 893 O O . ARG A 1 116 ? 11.334 19.473 -4.109 1.00 91.00 116 ARG A O 1
ATOM 900 N N . ASN A 1 117 ? 11.757 17.882 -5.652 1.00 92.56 117 ASN A N 1
ATOM 901 C CA . ASN A 1 117 ? 11.401 18.676 -6.825 1.00 92.56 117 ASN A CA 1
ATOM 902 C C . ASN A 1 117 ? 10.020 18.304 -7.378 1.00 92.56 117 ASN A C 1
ATOM 904 O O . ASN A 1 117 ? 9.408 19.106 -8.089 1.00 92.56 117 ASN A O 1
ATOM 908 N N . LEU A 1 118 ? 9.524 17.114 -7.042 1.00 93.06 118 LEU A N 1
ATOM 909 C CA . LEU A 1 118 ? 8.269 16.575 -7.522 1.00 93.06 118 LEU A CA 1
ATOM 910 C C . LEU A 1 118 ? 7.097 17.404 -7.011 1.00 93.06 118 LEU A C 1
ATOM 912 O O . LEU A 1 118 ? 6.775 17.447 -5.821 1.00 93.06 118 LEU A O 1
ATOM 916 N N . GLN A 1 119 ? 6.384 18.006 -7.951 1.00 91.00 119 GLN A N 1
ATOM 917 C CA . GLN A 1 119 ? 5.109 18.648 -7.702 1.00 91.00 119 GLN A CA 1
ATOM 918 C C . GLN A 1 119 ? 4.060 18.016 -8.603 1.00 91.00 119 GLN A C 1
ATOM 920 O O . GLN A 1 119 ? 4.054 18.211 -9.814 1.00 91.00 119 GLN A O 1
ATOM 925 N N . ALA A 1 120 ? 3.139 17.274 -7.990 1.00 88.88 120 ALA A N 1
ATOM 926 C CA . ALA A 1 120 ? 1.998 16.686 -8.677 1.00 88.88 120 ALA A CA 1
ATOM 927 C C . ALA A 1 120 ? 0.697 17.063 -7.960 1.00 88.88 120 ALA A C 1
ATOM 929 O O . ALA A 1 120 ? 0.366 16.527 -6.895 1.00 88.88 120 ALA A O 1
ATOM 930 N N . ARG A 1 121 ? -0.076 17.988 -8.536 1.00 85.19 121 ARG A N 1
ATOM 931 C CA . ARG A 1 121 ? -1.371 18.414 -7.976 1.00 85.19 121 ARG A CA 1
ATOM 932 C C . ARG A 1 121 ? -2.525 17.792 -8.744 1.00 85.19 121 ARG A C 1
ATOM 934 O O . ARG A 1 121 ? -3.251 18.472 -9.457 1.00 85.19 121 ARG A O 1
ATOM 941 N N . GLY A 1 122 ? -2.722 16.496 -8.518 1.00 83.06 122 GLY A N 1
ATOM 942 C CA . GLY A 1 122 ? -3.845 15.767 -9.093 1.00 83.06 122 GLY A CA 1
ATOM 943 C C . GLY A 1 122 ? -3.734 15.648 -10.602 1.00 83.06 122 GLY A C 1
ATOM 944 O O . GLY A 1 122 ? -4.570 16.184 -11.322 1.00 83.06 122 GLY A O 1
ATOM 945 N N . SER A 1 123 ? -2.701 14.941 -11.034 1.00 88.19 123 SER A N 1
ATOM 946 C CA . SER A 1 123 ? -2.331 14.771 -12.433 1.00 88.19 123 SER A CA 1
ATOM 947 C C . SER A 1 123 ? -2.705 13.377 -12.903 1.00 88.19 123 SER A C 1
ATOM 949 O O . SER A 1 123 ? -2.727 12.436 -12.106 1.00 88.19 123 SER A O 1
ATOM 951 N N . ILE A 1 124 ? -2.996 13.250 -14.192 1.00 90.06 124 ILE A N 1
ATOM 952 C CA . ILE A 1 124 ? -3.056 11.954 -14.856 1.00 90.06 124 ILE A CA 1
ATOM 953 C C . ILE A 1 124 ? -1.668 11.696 -15.421 1.00 90.06 124 ILE A C 1
ATOM 955 O O . ILE A 1 124 ? -1.146 12.510 -16.187 1.00 90.06 124 ILE A O 1
ATOM 959 N N . VAL A 1 125 ? -1.081 10.582 -15.013 1.00 91.50 125 VAL A N 1
ATOM 960 C CA . VAL A 1 125 ? 0.248 10.158 -15.432 1.00 91.50 125 VAL A CA 1
ATOM 961 C C . VAL A 1 125 ? 0.179 8.829 -16.164 1.00 91.5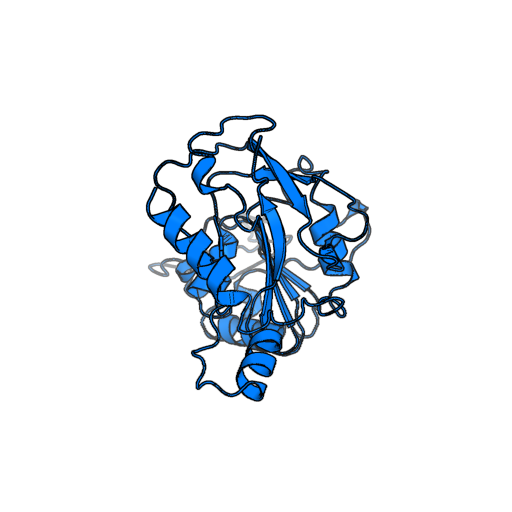0 125 VAL A C 1
ATOM 963 O O . VAL A 1 125 ? -0.707 8.010 -15.906 1.00 91.50 125 VAL A O 1
ATOM 966 N N . ARG A 1 126 ? 1.121 8.629 -17.076 1.00 93.44 126 ARG A N 1
ATOM 967 C CA . ARG A 1 126 ? 1.326 7.382 -17.793 1.00 93.44 126 ARG A CA 1
ATOM 968 C C . ARG A 1 126 ? 2.055 6.397 -16.888 1.00 93.44 126 ARG A C 1
ATOM 970 O O . ARG A 1 126 ? 3.068 6.731 -16.273 1.00 93.44 126 ARG A O 1
ATOM 977 N N . THR A 1 127 ? 1.526 5.186 -16.813 1.00 93.81 127 THR A N 1
ATOM 978 C CA . THR A 1 127 ? 2.141 4.061 -16.107 1.00 93.81 127 THR A CA 1
ATOM 979 C C . THR A 1 127 ? 2.127 2.839 -17.014 1.00 93.81 127 THR A C 1
ATOM 981 O O . THR A 1 127 ? 1.286 2.781 -17.907 1.00 93.81 127 THR A O 1
ATOM 984 N N . ALA A 1 128 ? 3.040 1.897 -16.821 1.00 92.75 128 ALA A N 1
ATOM 985 C CA . ALA A 1 128 ? 3.169 0.692 -17.632 1.00 92.75 128 ALA A CA 1
ATOM 986 C C . ALA A 1 128 ? 3.058 -0.557 -16.751 1.00 92.75 128 ALA A C 1
ATOM 988 O O . ALA A 1 128 ? 3.440 -0.536 -15.581 1.00 92.75 128 ALA A O 1
ATOM 989 N N . VAL A 1 129 ? 2.501 -1.630 -17.312 1.00 92.56 129 VAL A N 1
ATOM 990 C CA . VAL A 1 129 ? 2.481 -2.952 -16.674 1.00 92.56 129 VAL A CA 1
ATOM 991 C C . VAL A 1 129 ? 3.890 -3.542 -16.726 1.00 92.56 129 VAL A C 1
ATOM 993 O O . VAL A 1 129 ? 4.462 -3.640 -17.809 1.00 92.56 129 VAL A O 1
ATOM 996 N N . ASP A 1 130 ? 4.418 -3.941 -15.569 1.00 84.12 130 ASP A N 1
ATOM 997 C CA . ASP A 1 130 ? 5.791 -4.457 -15.436 1.00 84.12 130 ASP A CA 1
ATOM 998 C C . ASP A 1 130 ? 5.857 -5.989 -15.348 1.00 84.12 130 ASP A C 1
ATOM 1000 O O . ASP A 1 130 ? 6.917 -6.569 -15.572 1.00 84.12 130 ASP A O 1
ATOM 1004 N N . ASP A 1 131 ? 4.742 -6.647 -15.018 1.00 81.81 131 ASP A N 1
ATOM 1005 C CA . ASP A 1 131 ? 4.689 -8.088 -14.767 1.00 81.81 131 ASP A CA 1
ATOM 1006 C C . ASP A 1 131 ? 3.315 -8.686 -15.136 1.00 81.81 131 ASP A C 1
ATOM 1008 O O . ASP A 1 131 ? 2.308 -7.979 -15.254 1.00 81.81 131 ASP A O 1
ATOM 1012 N N . ASN A 1 132 ? 3.258 -10.011 -15.272 1.00 86.06 132 ASN A N 1
ATOM 1013 C CA . ASN A 1 132 ? 2.068 -10.805 -15.592 1.00 86.06 132 ASN A CA 1
ATOM 1014 C C . ASN A 1 132 ? 1.223 -11.161 -14.353 1.00 86.06 132 ASN A C 1
ATOM 1016 O O . ASN A 1 132 ? 0.524 -12.178 -14.337 1.00 86.06 132 ASN A O 1
ATOM 1020 N N . SER A 1 133 ? 1.293 -10.331 -13.310 1.00 94.12 133 SER A N 1
ATOM 1021 C CA . SER A 1 133 ? 0.505 -10.480 -12.088 1.00 94.12 133 SER A CA 1
ATOM 1022 C C . SER A 1 133 ? -0.998 -10.602 -12.394 1.00 94.12 133 SER A C 1
ATOM 1024 O O . SER A 1 133 ? -1.509 -9.871 -13.246 1.00 94.12 133 SER A O 1
ATOM 1026 N N . PRO A 1 134 ? -1.761 -11.411 -11.634 1.00 95.69 134 PRO A N 1
ATOM 1027 C CA . PRO A 1 134 ? -3.223 -11.396 -11.705 1.00 95.69 134 PRO A CA 1
ATOM 1028 C C . PRO A 1 134 ? -3.836 -10.002 -11.532 1.00 95.69 134 PRO A C 1
ATOM 1030 O O . PRO A 1 134 ? -4.892 -9.716 -12.089 1.00 95.69 134 PRO A O 1
ATOM 1033 N N . ILE A 1 135 ? -3.150 -9.096 -10.823 1.00 95.44 135 ILE A N 1
ATOM 1034 C CA . ILE A 1 135 ? -3.581 -7.709 -10.604 1.00 95.44 135 ILE A CA 1
ATOM 1035 C C . ILE A 1 135 ? -3.724 -6.951 -11.936 1.00 95.44 135 ILE A C 1
ATOM 1037 O O . ILE A 1 135 ? -4.583 -6.076 -12.053 1.00 95.44 135 ILE A O 1
ATOM 1041 N N . THR A 1 136 ? -2.945 -7.293 -12.966 1.00 93.94 136 THR A N 1
ATOM 1042 C CA . THR A 1 136 ? -2.945 -6.610 -14.272 1.00 93.94 136 THR A CA 1
ATOM 1043 C C . THR A 1 136 ? -3.747 -7.345 -15.344 1.00 93.94 136 THR A C 1
ATOM 1045 O O . THR A 1 136 ? -3.774 -6.901 -16.492 1.00 93.94 136 THR A O 1
ATOM 1048 N N . TYR A 1 137 ? -4.474 -8.417 -15.006 1.00 92.62 137 TYR A N 1
ATOM 1049 C CA . TYR A 1 137 ? -5.315 -9.123 -15.975 1.00 92.62 137 TYR A CA 1
ATOM 1050 C C . TYR A 1 137 ? -6.306 -8.188 -16.685 1.00 92.62 137 TYR A C 1
ATOM 1052 O O . TYR A 1 137 ? -7.015 -7.392 -16.070 1.00 92.62 137 TYR A O 1
ATOM 1060 N N . GLY A 1 138 ? -6.330 -8.277 -18.017 1.00 89.38 138 GLY A N 1
ATOM 1061 C CA . GLY A 1 138 ? -7.126 -7.403 -18.883 1.00 89.38 138 GLY A CA 1
ATOM 1062 C C . GLY A 1 138 ? -6.434 -6.101 -19.309 1.00 89.38 138 GLY A C 1
ATOM 1063 O O . GLY A 1 138 ? -6.977 -5.396 -20.159 1.00 89.38 138 GLY A O 1
ATOM 1064 N N . TYR A 1 139 ? -5.238 -5.797 -18.795 1.00 88.44 139 TYR A N 1
ATOM 1065 C CA . TYR A 1 139 ? -4.413 -4.679 -19.258 1.00 88.44 139 TYR A CA 1
ATOM 1066 C C . TYR A 1 139 ? -3.343 -5.152 -20.250 1.00 88.44 139 TYR A C 1
ATOM 1068 O O . TYR A 1 139 ? -2.656 -6.138 -20.011 1.00 88.44 139 TYR A O 1
ATOM 1076 N N . THR A 1 140 ? -3.186 -4.440 -21.371 1.00 74.31 140 THR A N 1
ATOM 1077 C CA . THR A 1 140 ? -2.235 -4.802 -22.444 1.00 74.31 140 THR A CA 1
ATOM 1078 C C . THR A 1 140 ? -1.329 -3.638 -22.866 1.00 74.31 140 THR A C 1
ATOM 1080 O O . THR A 1 140 ? -0.921 -3.559 -24.023 1.00 74.31 140 THR A O 1
ATOM 1083 N N . GLY A 1 141 ? -1.050 -2.692 -21.967 1.00 79.69 141 GLY A N 1
ATOM 1084 C CA . GLY A 1 141 ? -0.220 -1.524 -22.265 1.00 79.69 141 GLY A CA 1
ATOM 1085 C C . GLY A 1 141 ? -0.291 -0.461 -21.176 1.00 79.69 141 GLY A C 1
ATOM 1086 O O . GLY A 1 141 ? -0.522 -0.775 -20.008 1.00 79.69 141 GLY A O 1
ATOM 1087 N N . ASP A 1 142 ? -0.110 0.796 -21.576 1.00 86.44 142 ASP A N 1
ATOM 1088 C CA . ASP A 1 142 ? -0.098 1.922 -20.650 1.00 86.44 142 ASP A CA 1
ATOM 1089 C C . ASP A 1 142 ? -1.435 2.097 -19.919 1.00 86.44 142 ASP A C 1
ATOM 1091 O O . ASP A 1 142 ? -2.514 2.111 -20.519 1.00 86.44 142 ASP A O 1
ATOM 1095 N N . ILE A 1 143 ? -1.349 2.325 -18.613 1.00 89.25 143 ILE A N 1
ATOM 1096 C CA . ILE A 1 143 ? -2.477 2.596 -17.731 1.00 89.25 143 ILE A CA 1
ATOM 1097 C C . ILE A 1 143 ? -2.418 4.073 -17.315 1.00 89.25 143 ILE A C 1
ATOM 1099 O O . ILE A 1 143 ? -1.483 4.488 -16.625 1.00 89.25 143 ILE A O 1
ATOM 1103 N N . PRO A 1 144 ? -3.408 4.903 -17.682 1.00 89.69 144 PRO A N 1
ATOM 1104 C CA . PRO A 1 144 ? -3.530 6.245 -17.128 1.00 89.69 144 PRO A CA 1
ATOM 1105 C C . PRO A 1 144 ? -3.862 6.177 -15.633 1.00 89.69 144 PRO A C 1
ATOM 1107 O O . PRO A 1 144 ? -4.890 5.622 -15.231 1.00 89.69 144 PRO A O 1
ATOM 1110 N N . MET A 1 145 ? -3.019 6.779 -14.797 1.00 89.19 145 MET A N 1
ATOM 1111 C CA . MET A 1 145 ? -3.156 6.758 -13.343 1.00 89.19 145 MET A CA 1
ATOM 1112 C C . MET A 1 145 ? -3.330 8.167 -12.781 1.00 89.19 145 MET A C 1
ATOM 1114 O O . MET A 1 145 ? -2.594 9.085 -13.125 1.00 89.19 145 MET A O 1
ATOM 1118 N N . TYR A 1 146 ? -4.277 8.350 -11.858 1.00 88.19 146 TYR A N 1
ATOM 1119 C CA . TYR A 1 146 ? -4.354 9.592 -11.089 1.00 88.19 146 TYR A CA 1
ATOM 1120 C C . TYR A 1 146 ? -3.329 9.586 -9.952 1.00 88.19 146 TYR A C 1
ATOM 1122 O O . TYR A 1 146 ? -3.428 8.774 -9.023 1.00 88.19 146 TYR A O 1
ATOM 1130 N N . PHE A 1 147 ? -2.414 10.551 -9.982 1.00 88.75 147 PHE A N 1
ATOM 1131 C CA . PHE A 1 147 ? -1.332 10.712 -9.020 1.00 88.75 147 PHE A CA 1
ATOM 1132 C C . PHE A 1 147 ? -1.340 12.112 -8.391 1.00 88.75 147 PHE A C 1
ATOM 1134 O O . PHE A 1 147 ? -1.725 13.113 -9.001 1.00 88.75 147 PHE A O 1
ATOM 1141 N N . SER A 1 148 ? -0.967 12.204 -7.113 1.00 87.25 148 SER A N 1
ATOM 1142 C CA . SER A 1 148 ? -1.003 13.475 -6.389 1.00 87.25 148 SER A CA 1
ATOM 1143 C C . SER A 1 148 ? 0.005 13.492 -5.246 1.00 87.25 148 SER A C 1
ATOM 1145 O O . SER A 1 148 ? -0.346 13.195 -4.102 1.00 87.25 148 SER A O 1
ATOM 1147 N N . ALA A 1 149 ? 1.209 13.935 -5.609 1.00 78.00 149 ALA A N 1
ATOM 1148 C CA . ALA A 1 149 ? 2.353 14.286 -4.767 1.00 78.00 149 ALA A CA 1
ATOM 1149 C C . ALA A 1 149 ? 3.019 13.142 -3.986 1.00 78.00 149 ALA A C 1
ATOM 1151 O O . ALA A 1 149 ? 3.935 13.406 -3.222 1.00 78.00 149 ALA A O 1
ATOM 1152 N N . GLY A 1 150 ? 2.586 11.895 -4.164 1.00 85.75 150 GLY A N 1
ATOM 1153 C CA . GLY A 1 150 ? 3.209 10.738 -3.530 1.00 85.75 150 GLY A CA 1
ATOM 1154 C C . GLY A 1 150 ? 2.204 9.664 -3.115 1.00 85.75 150 GLY A C 1
ATOM 1155 O O . GLY A 1 150 ? 0.986 9.902 -3.149 1.00 85.75 150 GLY A O 1
ATOM 1156 N N . PRO A 1 151 ? 2.713 8.504 -2.678 1.00 93.31 151 PRO A N 1
ATOM 1157 C CA . PRO A 1 151 ? 4.135 8.190 -2.452 1.00 93.31 151 PRO A CA 1
ATOM 1158 C C . PRO A 1 151 ? 4.930 7.900 -3.736 1.00 93.31 151 PRO A C 1
ATOM 1160 O O . PRO A 1 151 ? 4.342 7.673 -4.789 1.00 93.31 151 PRO A O 1
ATOM 1163 N N . VAL A 1 152 ? 6.261 7.896 -3.623 1.00 95.94 152 VAL A N 1
ATOM 1164 C CA . VAL A 1 152 ? 7.190 7.354 -4.629 1.00 95.94 152 VAL A CA 1
ATOM 1165 C C . VAL A 1 152 ? 7.937 6.197 -3.985 1.00 95.94 152 VAL A C 1
ATOM 1167 O O . VAL A 1 152 ? 8.643 6.397 -2.998 1.00 95.94 152 VAL A O 1
ATOM 1170 N N . PHE A 1 153 ? 7.738 4.982 -4.487 1.00 97.75 153 PHE A N 1
ATOM 1171 C CA . PHE A 1 153 ? 8.280 3.784 -3.851 1.00 97.75 153 PHE A CA 1
ATOM 1172 C C . PHE A 1 153 ? 9.726 3.502 -4.272 1.00 97.75 153 PHE A C 1
ATOM 1174 O O . PHE A 1 153 ? 10.166 3.849 -5.367 1.00 97.75 153 PHE A O 1
ATOM 1181 N N . SER A 1 154 ? 10.458 2.820 -3.396 1.00 96.94 154 SER A N 1
ATOM 1182 C CA . SER A 1 154 ? 11.747 2.197 -3.686 1.00 96.94 154 SER A CA 1
ATOM 1183 C C . SER A 1 154 ? 11.736 0.771 -3.166 1.00 96.94 154 SER A C 1
ATOM 1185 O O . SER A 1 154 ? 11.336 0.549 -2.027 1.00 96.94 154 SER A O 1
ATOM 1187 N N . ILE A 1 155 ? 12.219 -0.173 -3.969 1.00 96.94 155 ILE A N 1
ATOM 1188 C CA . ILE A 1 155 ? 12.337 -1.581 -3.581 1.00 96.94 155 ILE A CA 1
ATOM 1189 C C . ILE A 1 155 ? 13.820 -1.933 -3.437 1.00 96.94 155 ILE A C 1
ATOM 1191 O O . ILE A 1 155 ? 14.629 -1.558 -4.285 1.00 96.94 155 ILE A O 1
ATOM 1195 N N . ASN A 1 156 ? 14.171 -2.647 -2.369 1.00 95.56 156 ASN A N 1
ATOM 1196 C CA . ASN A 1 156 ? 15.493 -3.223 -2.157 1.00 95.56 156 ASN A CA 1
ATOM 1197 C C . ASN A 1 156 ? 15.481 -4.715 -2.517 1.00 95.56 156 ASN A C 1
ATOM 1199 O O . ASN A 1 156 ? 14.976 -5.545 -1.757 1.00 95.56 156 ASN A O 1
ATOM 1203 N N . LYS A 1 157 ? 16.080 -5.046 -3.662 1.00 94.44 157 LYS A N 1
ATOM 1204 C CA . LYS A 1 157 ? 16.204 -6.423 -4.152 1.00 94.44 157 LYS A CA 1
ATOM 1205 C C . LYS A 1 157 ? 17.480 -7.136 -3.692 1.00 94.44 157 LYS A C 1
ATOM 1207 O O . LYS A 1 157 ? 17.621 -8.310 -3.981 1.00 94.44 157 LYS A O 1
ATOM 1212 N N . GLY A 1 158 ? 18.385 -6.470 -2.971 1.00 92.94 158 GLY A N 1
ATOM 1213 C CA . GLY A 1 158 ? 19.662 -7.061 -2.569 1.00 92.94 158 GLY A CA 1
ATOM 1214 C C . GLY A 1 158 ? 19.478 -8.212 -1.579 1.00 92.94 158 GLY A C 1
ATOM 1215 O O . GLY A 1 158 ? 18.899 -8.029 -0.503 1.00 92.94 158 GLY A O 1
ATOM 1216 N N . LEU A 1 159 ? 19.981 -9.395 -1.926 1.00 92.88 159 LEU A N 1
ATOM 1217 C CA . LEU A 1 159 ? 19.817 -10.619 -1.132 1.00 92.88 159 LEU A CA 1
ATOM 1218 C C . LEU A 1 159 ? 21.074 -11.051 -0.373 1.00 92.88 159 LEU A C 1
ATOM 1220 O O . LEU A 1 159 ? 21.038 -12.045 0.346 1.00 92.88 159 LEU A O 1
ATOM 1224 N N . GLY A 1 160 ? 22.157 -10.285 -0.481 1.00 88.38 160 GLY A N 1
ATOM 1225 C CA . GLY A 1 160 ? 23.440 -10.567 0.148 1.00 88.38 160 GLY A CA 1
ATOM 1226 C C . GLY A 1 160 ? 24.576 -10.372 -0.847 1.00 88.38 160 GLY A C 1
ATOM 1227 O O . GLY A 1 160 ? 24.441 -9.615 -1.801 1.00 88.38 160 GLY A O 1
ATOM 1228 N N . ASP A 1 161 ? 25.696 -11.042 -0.606 1.00 88.69 161 ASP A N 1
ATOM 1229 C CA . ASP A 1 161 ? 26.846 -11.082 -1.511 1.00 88.69 161 ASP A CA 1
ATOM 1230 C C . ASP A 1 161 ? 27.014 -12.478 -2.146 1.00 88.69 161 ASP A C 1
ATOM 1232 O O . ASP A 1 161 ? 26.242 -13.406 -1.887 1.00 88.69 161 ASP A O 1
ATOM 1236 N N . ALA A 1 162 ? 28.076 -12.661 -2.934 1.00 87.50 162 ALA A N 1
ATOM 1237 C CA . ALA A 1 162 ? 28.430 -13.945 -3.548 1.00 87.50 162 ALA A CA 1
ATOM 1238 C C . ALA A 1 162 ? 28.703 -15.090 -2.542 1.00 87.50 162 ALA A C 1
ATOM 1240 O O . ALA A 1 162 ? 28.835 -16.244 -2.940 1.00 87.50 162 ALA A O 1
ATOM 1241 N N . ARG A 1 163 ? 28.829 -14.805 -1.236 1.00 91.69 163 ARG A N 1
ATOM 1242 C CA . ARG A 1 163 ? 28.986 -15.827 -0.183 1.00 91.69 163 ARG A CA 1
ATOM 1243 C C . ARG A 1 163 ? 27.647 -16.251 0.408 1.00 91.69 163 ARG A C 1
ATOM 1245 O O . ARG A 1 163 ? 27.606 -17.208 1.182 1.00 91.69 163 ARG A O 1
ATOM 1252 N N . THR A 1 164 ? 26.575 -15.533 0.089 1.00 94.06 164 THR A N 1
ATOM 1253 C CA . THR A 1 164 ? 25.234 -15.859 0.556 1.00 94.06 164 THR A CA 1
ATOM 1254 C C . THR A 1 164 ? 24.732 -17.078 -0.217 1.00 94.06 164 THR A C 1
ATOM 1256 O O . THR A 1 164 ? 24.711 -17.030 -1.446 1.00 94.06 164 THR A O 1
ATOM 1259 N N . PRO A 1 165 ? 24.351 -18.178 0.456 1.00 94.69 165 PRO A N 1
ATOM 1260 C CA . PRO A 1 165 ? 23.929 -19.390 -0.237 1.00 94.69 165 PRO A CA 1
ATOM 1261 C C . PRO A 1 165 ? 22.691 -19.171 -1.112 1.00 94.69 165 PRO A C 1
ATOM 1263 O O . PRO A 1 165 ? 21.740 -18.526 -0.669 1.00 94.69 165 PRO A O 1
ATOM 1266 N N . ASP A 1 166 ? 22.658 -19.791 -2.294 1.00 93.69 166 ASP A N 1
ATOM 1267 C CA . ASP A 1 166 ? 21.524 -19.670 -3.222 1.00 93.69 166 ASP A CA 1
ATOM 1268 C C . ASP A 1 166 ? 20.195 -20.071 -2.588 1.00 93.69 166 ASP A C 1
ATOM 1270 O O . ASP A 1 166 ? 19.222 -19.346 -2.726 1.00 93.69 166 ASP A O 1
ATOM 1274 N N . TRP A 1 167 ? 20.164 -21.138 -1.778 1.00 94.25 167 TRP A N 1
ATOM 1275 C CA . TRP A 1 167 ? 18.936 -21.555 -1.088 1.00 94.25 167 TRP A CA 1
ATOM 1276 C C . TRP A 1 167 ? 18.338 -20.447 -0.207 1.00 94.25 167 TRP A C 1
ATOM 1278 O O . TRP A 1 167 ? 17.121 -20.374 -0.058 1.00 94.25 167 TRP A O 1
ATOM 1288 N N . TYR A 1 168 ? 19.179 -19.590 0.386 1.00 95.38 168 TYR A N 1
ATOM 1289 C CA . TYR A 1 168 ? 18.718 -18.463 1.194 1.00 95.38 168 TYR A CA 1
ATOM 1290 C C . TYR A 1 168 ? 18.220 -17.334 0.297 1.00 95.38 168 TYR A C 1
ATOM 1292 O O . TYR A 1 168 ? 17.160 -16.773 0.561 1.00 95.38 168 TYR A O 1
ATOM 1300 N N . LYS A 1 169 ? 18.972 -17.013 -0.765 1.00 95.44 169 LYS A N 1
ATOM 1301 C CA . LYS A 1 169 ? 18.581 -15.997 -1.748 1.00 95.44 169 LYS A CA 1
ATOM 1302 C C . LYS A 1 169 ? 17.233 -16.352 -2.385 1.00 95.44 169 LYS A C 1
ATOM 1304 O O . LYS A 1 169 ? 16.355 -15.501 -2.446 1.00 95.44 169 LYS A O 1
ATOM 1309 N N . ASP A 1 170 ? 17.049 -17.606 -2.785 1.00 94.44 170 ASP A N 1
ATOM 1310 C CA . ASP A 1 170 ? 15.818 -18.108 -3.398 1.00 94.44 170 ASP A CA 1
ATOM 1311 C C . ASP A 1 170 ? 14.632 -18.024 -2.423 1.00 94.44 170 ASP A C 1
ATOM 1313 O O . ASP A 1 170 ? 13.565 -17.532 -2.792 1.00 94.44 170 ASP A O 1
ATOM 1317 N N . ALA A 1 171 ? 14.821 -18.428 -1.160 1.00 94.62 171 ALA A N 1
ATOM 1318 C CA . ALA A 1 171 ? 13.785 -18.310 -0.132 1.00 94.62 171 ALA A CA 1
ATOM 1319 C C . ALA A 1 171 ? 13.418 -16.841 0.142 1.00 94.62 171 ALA A C 1
ATOM 1321 O O . ALA A 1 171 ? 12.250 -16.464 0.075 1.00 94.62 171 ALA A O 1
ATOM 1322 N N . ALA A 1 172 ? 14.414 -15.980 0.365 1.00 95.25 172 ALA A N 1
ATOM 1323 C CA . ALA A 1 172 ? 14.197 -14.560 0.622 1.00 95.25 172 ALA A CA 1
ATOM 1324 C C . ALA A 1 172 ? 13.588 -13.824 -0.586 1.00 95.25 172 ALA A C 1
ATOM 1326 O O . ALA A 1 172 ? 12.797 -12.898 -0.401 1.00 95.25 172 ALA A O 1
ATOM 1327 N N . TRP A 1 173 ? 13.908 -14.235 -1.817 1.00 95.81 173 TRP A N 1
ATOM 1328 C CA . TRP A 1 173 ? 13.265 -13.714 -3.023 1.00 95.81 173 TRP A CA 1
ATOM 1329 C C . TRP A 1 173 ? 11.761 -13.996 -3.028 1.00 95.81 173 TRP A C 1
ATOM 1331 O O . TRP A 1 173 ? 10.959 -13.095 -3.274 1.00 95.81 173 TRP A O 1
ATOM 1341 N N . MET A 1 174 ? 11.379 -15.233 -2.712 1.00 93.19 174 MET A N 1
ATOM 1342 C CA . MET A 1 174 ? 9.979 -15.659 -2.711 1.00 93.19 174 MET A CA 1
ATOM 1343 C C . MET A 1 174 ? 9.182 -15.139 -1.511 1.00 93.19 174 MET A C 1
ATOM 1345 O O . MET A 1 174 ? 7.969 -14.965 -1.620 1.00 93.19 174 MET A O 1
ATOM 1349 N N . GLU A 1 175 ? 9.830 -14.924 -0.366 1.00 94.38 175 GLU A N 1
ATOM 1350 C CA . GLU A 1 175 ? 9.154 -14.571 0.888 1.00 94.38 175 GLU A CA 1
ATOM 1351 C C . GLU A 1 175 ? 9.198 -13.078 1.220 1.00 94.38 175 GLU A C 1
ATOM 1353 O O . GLU A 1 175 ? 8.309 -12.594 1.916 1.00 94.38 175 GLU A O 1
ATOM 1358 N N . GLU A 1 176 ? 10.203 -12.333 0.747 1.00 95.12 176 GLU A N 1
ATOM 1359 C CA . GLU A 1 176 ? 10.401 -10.943 1.172 1.00 95.12 176 GLU A CA 1
ATOM 1360 C C . GLU A 1 176 ? 10.502 -9.930 0.032 1.00 95.12 176 GLU A C 1
ATOM 1362 O O . GLU A 1 176 ? 10.227 -8.752 0.268 1.00 95.12 176 GLU A O 1
ATOM 1367 N N . VAL A 1 177 ? 10.962 -10.317 -1.164 1.00 97.06 177 VAL A N 1
ATOM 1368 C CA . VAL A 1 177 ? 11.235 -9.348 -2.239 1.00 97.06 177 VAL A CA 1
ATOM 1369 C C . VAL A 1 177 ? 9.925 -8.933 -2.914 1.00 97.06 177 VAL A C 1
ATOM 1371 O O . VAL A 1 177 ? 9.279 -9.768 -3.540 1.00 97.06 177 VAL A O 1
ATOM 1374 N N . PRO A 1 178 ? 9.531 -7.645 -2.855 1.00 97.50 178 PRO A N 1
ATOM 1375 C CA . PRO A 1 178 ? 8.325 -7.172 -3.519 1.00 97.50 178 PRO A CA 1
ATOM 1376 C C . PRO A 1 178 ? 8.427 -7.260 -5.042 1.00 97.50 178 PRO A C 1
ATOM 1378 O O . PRO A 1 178 ? 9.476 -6.951 -5.623 1.00 97.50 178 PRO A O 1
ATOM 1381 N N . ARG A 1 179 ? 7.300 -7.547 -5.700 1.00 95.31 179 ARG A N 1
ATOM 1382 C CA . ARG A 1 179 ? 7.176 -7.404 -7.155 1.00 95.31 179 ARG A CA 1
ATOM 1383 C C . ARG A 1 179 ? 6.605 -6.037 -7.528 1.00 95.31 179 ARG A C 1
ATOM 1385 O O . ARG A 1 179 ? 5.653 -5.546 -6.914 1.00 95.31 179 ARG A O 1
ATOM 1392 N N . THR A 1 180 ? 7.159 -5.428 -8.572 1.00 96.88 180 THR A N 1
ATOM 1393 C CA . THR A 1 180 ? 6.546 -4.253 -9.202 1.00 96.88 180 THR A CA 1
ATOM 1394 C C . THR A 1 180 ? 5.477 -4.729 -10.172 1.00 96.88 180 THR A C 1
ATOM 1396 O O . THR A 1 180 ? 5.772 -5.465 -11.104 1.00 96.88 180 THR A O 1
ATOM 1399 N N . VAL A 1 181 ? 4.236 -4.304 -9.954 1.00 95.62 181 VAL A N 1
ATOM 1400 C CA . VAL A 1 181 ? 3.088 -4.682 -10.791 1.00 95.62 181 VAL A CA 1
ATOM 1401 C C . VAL A 1 181 ? 2.884 -3.655 -11.906 1.00 95.62 181 VAL A C 1
ATOM 1403 O O . VAL A 1 181 ? 2.613 -3.995 -13.057 1.00 95.62 181 VAL A O 1
ATOM 1406 N N . VAL A 1 182 ? 3.027 -2.378 -11.553 1.00 95.00 182 VAL A N 1
ATOM 1407 C CA . VAL A 1 182 ? 2.916 -1.236 -12.464 1.00 95.00 182 VAL A CA 1
ATOM 1408 C C . VAL A 1 182 ? 4.003 -0.229 -12.100 1.00 95.00 182 VAL A C 1
ATOM 1410 O O . VAL A 1 182 ? 4.138 0.101 -10.918 1.00 95.0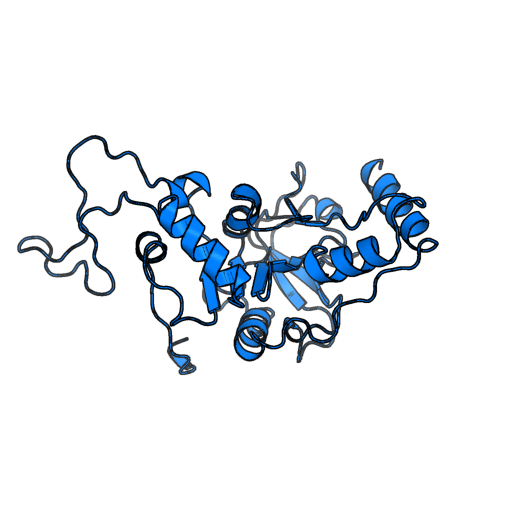0 182 VAL A O 1
ATOM 1413 N N . SER A 1 183 ? 4.720 0.310 -13.084 1.00 95.38 183 SER A N 1
ATOM 1414 C CA . SER A 1 183 ? 5.676 1.415 -12.917 1.00 95.38 183 SER A CA 1
ATOM 1415 C C . SER A 1 183 ? 5.175 2.709 -13.552 1.00 95.38 183 SER A C 1
ATOM 1417 O O . SER A 1 183 ? 4.359 2.699 -14.473 1.00 95.38 183 SER A O 1
ATOM 1419 N N . PHE A 1 184 ? 5.650 3.861 -13.078 1.00 94.88 184 PHE A N 1
ATOM 1420 C CA . PHE A 1 184 ? 5.527 5.094 -13.857 1.00 94.88 184 PHE A CA 1
ATOM 1421 C C . PHE A 1 184 ? 6.355 4.969 -15.137 1.00 94.88 184 PHE A C 1
ATOM 1423 O O . PHE A 1 184 ? 7.446 4.397 -15.125 1.00 94.88 184 PHE A O 1
ATOM 1430 N N . ALA A 1 185 ? 5.845 5.521 -16.240 1.00 94.44 185 ALA A N 1
ATOM 1431 C CA . ALA A 1 185 ? 6.529 5.443 -17.524 1.00 94.44 185 ALA A CA 1
ATOM 1432 C C . ALA A 1 185 ? 7.956 6.020 -17.452 1.00 94.44 185 ALA A C 1
ATOM 1434 O O . ALA A 1 185 ? 8.258 6.894 -16.636 1.00 94.44 185 ALA A O 1
ATOM 1435 N N . LYS A 1 186 ? 8.849 5.518 -18.310 1.00 92.50 186 LYS A N 1
ATOM 1436 C CA . LYS A 1 186 ? 10.232 6.018 -18.403 1.00 92.50 186 LYS A CA 1
ATOM 1437 C C . LYS A 1 186 ? 10.336 7.335 -19.178 1.00 92.50 186 LYS A C 1
ATOM 1439 O O . LYS A 1 186 ? 11.291 8.079 -19.007 1.00 92.50 186 LYS A O 1
ATOM 1444 N N . GLU A 1 187 ? 9.353 7.613 -20.023 1.00 90.31 187 GLU A N 1
ATOM 1445 C CA . GLU A 1 187 ? 9.271 8.800 -20.870 1.00 90.31 187 GLU A CA 1
ATOM 1446 C C . GLU A 1 187 ? 7.807 9.261 -20.928 1.00 90.31 187 GLU A C 1
ATOM 1448 O O . GLU A 1 187 ? 6.895 8.471 -20.666 1.00 90.31 187 GLU A O 1
ATOM 1453 N N . ASP A 1 188 ? 7.575 10.538 -21.243 1.00 90.62 188 ASP A N 1
ATOM 1454 C CA . ASP A 1 188 ? 6.238 11.124 -21.431 1.00 90.62 188 ASP A CA 1
ATOM 1455 C C . ASP A 1 188 ? 5.235 10.794 -20.302 1.00 90.62 188 ASP A C 1
ATOM 1457 O O . ASP A 1 188 ? 4.093 10.374 -20.541 1.00 90.62 188 ASP A O 1
ATOM 1461 N N . ILE A 1 189 ? 5.679 10.976 -19.049 1.00 92.12 189 ILE A N 1
ATOM 1462 C CA . ILE A 1 189 ? 4.919 10.635 -17.835 1.00 92.12 189 ILE A CA 1
ATOM 1463 C C . ILE A 1 189 ? 3.655 11.489 -17.723 1.00 92.12 189 ILE A C 1
ATOM 1465 O O . ILE A 1 189 ? 2.582 10.973 -17.408 1.00 92.12 189 ILE A O 1
ATOM 1469 N N . GLY A 1 190 ? 3.748 12.799 -17.947 1.00 91.12 190 GLY A N 1
ATOM 1470 C CA . GLY A 1 190 ? 2.605 13.701 -17.836 1.00 91.12 190 GLY A CA 1
ATOM 1471 C C . GLY A 1 190 ? 1.595 13.513 -18.970 1.00 91.12 190 GLY A C 1
ATOM 1472 O O . GLY A 1 190 ? 1.884 13.829 -20.118 1.00 91.12 190 GLY A O 1
ATOM 1473 N N . MET A 1 191 ? 0.368 13.084 -18.651 1.00 89.44 191 MET A N 1
ATOM 1474 C CA . MET A 1 191 ? -0.737 13.058 -19.624 1.00 89.44 191 MET A CA 1
ATOM 1475 C C . MET A 1 191 ? -1.645 14.284 -19.488 1.00 89.44 191 MET A C 1
ATOM 1477 O O . MET A 1 191 ? -2.089 14.850 -20.484 1.00 89.44 191 MET A O 1
ATOM 1481 N N . SER A 1 192 ? -1.961 14.691 -18.253 1.00 88.88 192 SER A N 1
ATOM 1482 C CA . SER A 1 192 ? -2.689 15.935 -17.969 1.00 88.88 192 SER A CA 1
ATOM 1483 C C . SER A 1 192 ? -2.544 16.378 -16.507 1.00 88.88 192 SER A C 1
ATOM 1485 O O . SER A 1 192 ? -2.203 15.585 -15.629 1.00 88.88 192 SER A O 1
ATOM 1487 N N . GLY A 1 193 ? -2.845 17.649 -16.225 1.00 88.94 193 GLY A N 1
ATOM 1488 C CA . GLY A 1 193 ? -2.725 18.240 -14.888 1.00 88.94 193 GLY A CA 1
ATOM 1489 C C . GLY A 1 193 ? -1.363 18.890 -14.636 1.00 88.94 193 GLY A C 1
ATOM 1490 O O . GLY A 1 193 ? -0.602 19.149 -15.562 1.00 88.94 193 GLY A O 1
ATOM 1491 N N . MET A 1 194 ? -1.077 19.212 -13.374 1.00 89.56 194 MET A N 1
ATOM 1492 C CA . MET A 1 194 ? 0.156 19.898 -12.976 1.00 89.56 194 MET A CA 1
ATOM 1493 C C . MET A 1 194 ? 1.195 18.878 -12.519 1.00 89.56 194 MET A C 1
ATOM 1495 O O . MET A 1 194 ? 1.079 18.356 -11.408 1.00 89.56 194 MET A O 1
ATOM 1499 N N . LEU A 1 195 ? 2.191 18.615 -13.361 1.00 92.56 195 LEU A N 1
ATOM 1500 C CA . LEU A 1 195 ? 3.340 17.769 -13.051 1.00 92.56 195 LEU A CA 1
ATOM 1501 C C . LEU A 1 195 ? 4.637 18.553 -13.299 1.00 92.56 195 LEU A C 1
ATOM 1503 O O . LEU A 1 195 ? 4.831 19.113 -14.373 1.00 92.56 195 LEU A O 1
ATOM 1507 N N . GLN A 1 196 ? 5.500 18.611 -12.291 1.00 91.94 196 GLN A N 1
ATOM 1508 C CA . GLN A 1 196 ? 6.852 19.166 -12.358 1.00 91.94 196 GLN A CA 1
ATOM 1509 C C . GLN A 1 196 ? 7.786 18.246 -11.569 1.00 91.94 196 GLN A C 1
ATOM 1511 O O . GLN A 1 196 ? 7.353 17.647 -10.588 1.00 91.94 196 GLN A O 1
ATOM 1516 N N . GLY A 1 197 ? 9.050 18.128 -11.985 1.00 91.12 197 GLY A N 1
ATOM 1517 C CA . GLY A 1 197 ? 10.007 17.223 -11.336 1.00 91.12 197 GLY A CA 1
ATOM 1518 C C . GLY A 1 197 ? 9.732 15.745 -11.630 1.00 91.12 197 GLY A C 1
ATOM 1519 O O . GLY A 1 197 ? 10.046 14.888 -10.814 1.00 91.12 197 GLY A O 1
ATOM 1520 N N . GLU A 1 198 ? 9.135 15.441 -12.787 1.00 90.31 198 GLU A N 1
ATOM 1521 C CA . GLU A 1 198 ? 8.744 14.080 -13.189 1.00 90.31 198 GLU A CA 1
ATOM 1522 C C . GLU A 1 198 ? 9.914 13.095 -13.290 1.00 90.31 198 GLU A C 1
ATOM 1524 O O . GLU A 1 198 ? 9.701 11.896 -13.148 1.00 90.31 198 GLU A O 1
ATOM 1529 N N . GLY A 1 199 ? 11.148 13.600 -13.415 1.00 92.44 199 GLY A N 1
ATOM 1530 C CA . GLY A 1 199 ? 12.370 12.804 -13.306 1.00 92.44 199 GLY A CA 1
ATOM 1531 C C . GLY A 1 199 ? 12.397 11.917 -12.056 1.00 92.44 199 GLY A C 1
ATOM 1532 O O . GLY A 1 199 ? 12.769 10.754 -12.158 1.00 92.44 199 GLY A O 1
ATOM 1533 N N . GLU A 1 200 ? 11.891 12.412 -10.917 1.00 93.88 200 GLU A N 1
ATOM 1534 C CA . GLU A 1 200 ? 11.819 11.657 -9.653 1.00 93.88 200 GLU A CA 1
ATOM 1535 C C . GLU A 1 200 ? 10.779 10.512 -9.674 1.00 93.88 200 GLU A C 1
ATOM 1537 O O . GLU A 1 200 ? 10.779 9.681 -8.768 1.00 93.88 200 GLU A O 1
ATOM 1542 N N . LEU A 1 201 ? 9.902 10.445 -10.687 1.00 94.38 201 LEU A N 1
ATOM 1543 C CA . LEU A 1 201 ? 8.944 9.348 -10.893 1.00 94.38 201 LEU A CA 1
ATOM 1544 C C . LEU A 1 201 ? 9.423 8.304 -11.903 1.00 94.38 201 LEU A C 1
ATOM 1546 O O . LEU A 1 201 ? 8.946 7.174 -11.860 1.00 94.38 201 LEU A O 1
ATOM 1550 N N . THR A 1 202 ? 10.329 8.664 -12.803 1.00 94.38 202 THR A N 1
ATOM 1551 C CA . THR A 1 202 ? 10.743 7.855 -13.959 1.00 94.38 202 THR A CA 1
ATOM 1552 C C . THR A 1 202 ? 11.066 6.406 -13.598 1.00 94.38 202 THR A C 1
ATOM 1554 O O . THR A 1 202 ? 12.004 6.142 -12.848 1.00 94.38 202 THR A O 1
ATOM 1557 N N . GLY A 1 203 ? 10.286 5.456 -14.129 1.00 94.44 203 GLY A N 1
ATOM 1558 C CA . GLY A 1 203 ? 10.486 4.017 -13.909 1.00 94.44 203 GLY A CA 1
ATOM 1559 C C . GLY A 1 203 ? 10.300 3.544 -12.463 1.00 94.44 203 GLY A C 1
ATOM 1560 O O . GLY A 1 203 ? 10.578 2.386 -12.158 1.00 94.44 203 GLY A O 1
ATOM 1561 N N . THR A 1 204 ? 9.859 4.415 -11.551 1.00 96.56 204 THR A N 1
ATOM 1562 C CA . THR A 1 204 ? 9.608 4.029 -10.160 1.00 96.56 204 THR A CA 1
ATOM 1563 C C . THR A 1 204 ? 8.327 3.196 -10.055 1.00 96.56 204 THR A C 1
ATOM 1565 O O . THR A 1 204 ? 7.431 3.330 -10.895 1.00 96.56 204 THR A O 1
ATOM 1568 N N . PRO A 1 205 ? 8.190 2.332 -9.035 1.00 96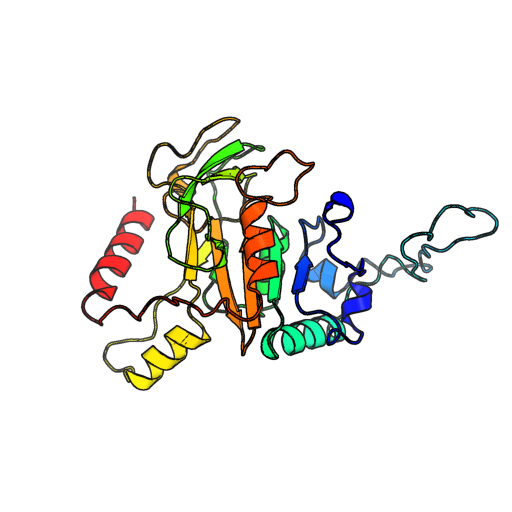.88 205 PRO A N 1
ATOM 1569 C CA . PRO A 1 205 ? 6.970 1.558 -8.851 1.00 96.88 205 PRO A CA 1
ATOM 1570 C C . PRO A 1 205 ? 5.762 2.450 -8.527 1.00 96.88 205 PRO A C 1
ATOM 1572 O O . PRO A 1 205 ? 5.825 3.323 -7.658 1.00 96.88 205 PRO A O 1
ATOM 1575 N N . ALA A 1 206 ? 4.640 2.189 -9.194 1.00 95.06 206 ALA A N 1
ATOM 1576 C CA . ALA A 1 206 ? 3.348 2.837 -8.976 1.00 95.06 206 ALA A CA 1
ATOM 1577 C C . ALA A 1 206 ? 2.334 1.908 -8.281 1.00 95.06 206 ALA A C 1
ATOM 1579 O O 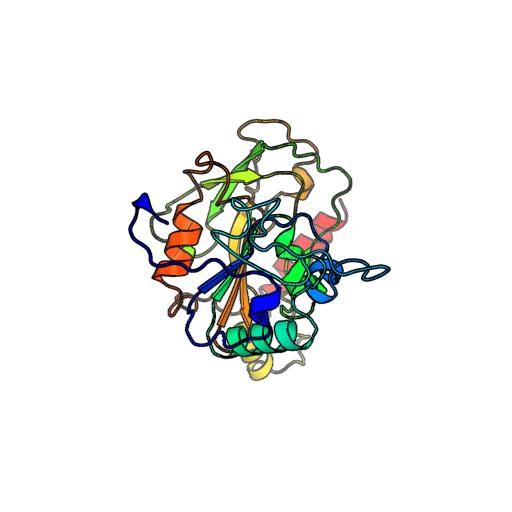. ALA A 1 206 ? 1.501 2.380 -7.501 1.00 95.06 206 ALA A O 1
ATOM 1580 N N . VAL A 1 207 ? 2.414 0.600 -8.542 1.00 96.56 207 VAL A N 1
ATOM 1581 C CA . VAL A 1 207 ? 1.708 -0.453 -7.799 1.00 96.56 207 VAL A CA 1
ATOM 1582 C C . VAL A 1 207 ? 2.712 -1.537 -7.442 1.00 96.56 207 VAL A C 1
ATOM 1584 O O . VAL A 1 207 ? 3.404 -2.055 -8.321 1.00 96.56 207 VAL A O 1
ATOM 1587 N N . VAL A 1 208 ? 2.793 -1.862 -6.156 1.00 97.88 208 VAL A N 1
ATOM 1588 C CA . VAL A 1 208 ? 3.709 -2.873 -5.621 1.00 97.88 208 VAL A CA 1
ATOM 1589 C C . VAL A 1 208 ? 2.906 -3.917 -4.873 1.00 97.88 208 VAL A C 1
ATOM 1591 O O . VAL A 1 208 ? 2.001 -3.568 -4.117 1.00 97.88 208 VAL A O 1
ATOM 1594 N N . ASP A 1 209 ? 3.262 -5.177 -5.069 1.00 98.25 209 ASP A N 1
ATOM 1595 C CA . ASP A 1 209 ? 2.753 -6.290 -4.283 1.00 98.25 209 ASP A CA 1
ATOM 1596 C C . ASP A 1 209 ? 3.892 -6.847 -3.419 1.00 98.25 209 ASP A C 1
ATOM 1598 O O . ASP A 1 209 ? 4.920 -7.299 -3.935 1.00 98.25 209 ASP A O 1
ATOM 1602 N N . VAL A 1 210 ? 3.731 -6.716 -2.101 1.00 98.50 210 VAL A N 1
ATOM 1603 C CA . VAL A 1 210 ? 4.711 -7.116 -1.091 1.00 98.50 210 VAL A CA 1
ATOM 1604 C C . VAL A 1 210 ? 4.238 -8.416 -0.430 1.00 98.50 210 VAL A C 1
ATOM 1606 O O . VAL A 1 210 ? 3.172 -8.400 0.192 1.00 98.50 210 VAL A O 1
ATOM 1609 N N . PRO A 1 211 ? 5.011 -9.514 -0.507 1.00 97.94 211 PRO A N 1
ATOM 1610 C CA . PRO A 1 211 ? 4.672 -10.749 0.192 1.00 97.94 211 PRO A CA 1
ATOM 1611 C C . PRO A 1 211 ? 4.865 -10.570 1.705 1.00 97.94 211 PRO A C 1
ATOM 1613 O O . PRO A 1 211 ? 5.850 -9.970 2.146 1.00 97.94 211 PRO A O 1
ATOM 1616 N N . VAL A 1 212 ? 3.912 -11.063 2.502 1.00 98.00 212 VAL A N 1
ATOM 1617 C CA . VAL A 1 212 ? 3.969 -11.056 3.973 1.00 98.00 212 VAL A CA 1
ATOM 1618 C C . VAL A 1 212 ? 3.347 -12.355 4.486 1.00 98.00 212 VAL A C 1
ATOM 1620 O O . VAL A 1 212 ? 2.129 -12.511 4.475 1.00 98.00 212 VAL A O 1
ATOM 1623 N N . GLY A 1 213 ? 4.190 -13.299 4.915 1.00 96.56 213 GLY A N 1
ATOM 1624 C CA . GLY A 1 213 ? 3.746 -14.661 5.221 1.00 96.56 213 GLY A CA 1
ATOM 1625 C C . GLY A 1 213 ? 3.063 -15.294 4.005 1.00 96.56 213 GLY A C 1
ATOM 1626 O O . GLY A 1 213 ? 3.589 -15.236 2.890 1.00 96.56 213 GLY A O 1
ATOM 1627 N N . GLU A 1 214 ? 1.872 -15.849 4.205 1.00 97.00 214 GLU A N 1
ATOM 1628 C CA . GLU A 1 214 ? 1.043 -16.392 3.123 1.00 97.00 214 GLU A CA 1
ATOM 1629 C C . GLU A 1 214 ? 0.199 -15.320 2.415 1.00 97.00 214 GLU A C 1
ATOM 1631 O O . GLU A 1 214 ? -0.343 -15.576 1.340 1.00 97.00 214 GLU A O 1
ATOM 1636 N N . GLY A 1 215 ? 0.080 -14.125 2.997 1.00 98.19 215 GLY A N 1
ATOM 1637 C CA . GLY A 1 215 ? -0.700 -13.027 2.442 1.00 98.19 215 GLY A CA 1
ATOM 1638 C C . GLY A 1 215 ? 0.140 -11.960 1.755 1.00 98.19 215 GLY A C 1
ATOM 1639 O O . GLY A 1 215 ? 1.320 -12.132 1.427 1.00 98.19 215 GLY A O 1
ATOM 1640 N N . HIS A 1 216 ? -0.519 -10.834 1.495 1.00 98.56 216 HIS A N 1
ATOM 1641 C CA . HIS A 1 216 ? 0.007 -9.788 0.629 1.00 98.56 216 HIS A CA 1
ATOM 1642 C C . HIS A 1 216 ? -0.358 -8.395 1.133 1.00 98.56 216 HIS A C 1
ATOM 1644 O O . HIS A 1 216 ? -1.489 -8.131 1.548 1.00 98.56 216 HIS A O 1
ATOM 1650 N N . VAL A 1 217 ? 0.580 -7.459 0.997 1.00 98.62 217 VAL A N 1
ATOM 1651 C CA . VAL A 1 217 ? 0.311 -6.026 1.122 1.00 98.62 217 VAL A CA 1
ATOM 1652 C C . VAL A 1 217 ? 0.463 -5.376 -0.249 1.00 98.62 217 VAL A C 1
ATOM 1654 O O . VAL A 1 217 ? 1.566 -5.276 -0.788 1.00 98.62 217 VAL A O 1
ATOM 1657 N N . VAL A 1 218 ? -0.644 -4.880 -0.803 1.00 98.19 218 VAL A N 1
ATOM 1658 C CA . VAL A 1 218 ? -0.667 -4.235 -2.121 1.00 98.19 218 VAL A CA 1
ATOM 1659 C C . VAL A 1 218 ? -0.719 -2.717 -1.958 1.00 98.19 218 VAL A C 1
ATOM 1661 O O . VAL A 1 218 ? -1.684 -2.143 -1.443 1.00 98.19 218 VAL A O 1
ATOM 1664 N N . LEU A 1 219 ? 0.343 -2.048 -2.401 1.00 97.69 219 LEU A N 1
ATOM 1665 C CA . LEU A 1 219 ? 0.560 -0.617 -2.222 1.00 97.69 219 LEU A CA 1
ATOM 1666 C C . LEU A 1 219 ? 0.313 0.133 -3.532 1.00 97.69 219 LEU A C 1
ATOM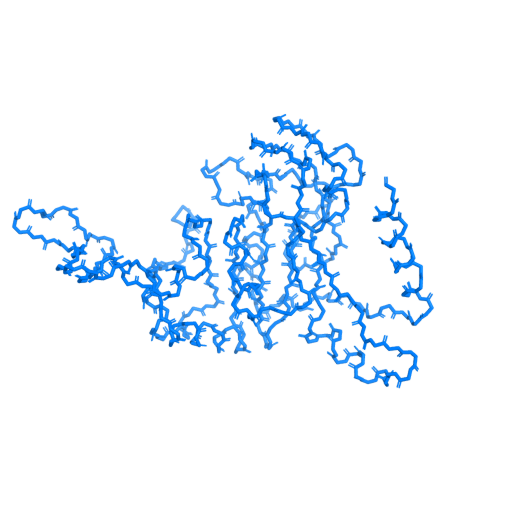 1668 O O . LEU A 1 219 ? 1.013 -0.074 -4.522 1.00 97.69 219 LEU A O 1
ATOM 1672 N N . PHE A 1 220 ? -0.640 1.066 -3.525 1.00 95.62 220 PHE A N 1
ATOM 1673 C CA . PHE A 1 220 ? -0.915 1.942 -4.663 1.00 95.62 220 PHE A CA 1
ATOM 1674 C C . PHE A 1 220 ? -0.382 3.356 -4.410 1.00 95.62 220 PHE A C 1
ATOM 1676 O O . PHE A 1 220 ? -0.843 4.057 -3.504 1.00 95.62 220 PHE A O 1
ATOM 1683 N N . ALA A 1 221 ? 0.521 3.832 -5.271 1.00 92.94 221 ALA A N 1
ATOM 1684 C CA . ALA A 1 221 ? 0.945 5.233 -5.281 1.00 92.94 221 ALA A CA 1
ATOM 1685 C C . ALA A 1 221 ? -0.198 6.149 -5.754 1.00 92.94 221 ALA A C 1
ATOM 1687 O O . ALA A 1 221 ? -0.422 7.247 -5.233 1.00 92.94 221 ALA A O 1
ATOM 1688 N N . GLY A 1 222 ? -0.956 5.672 -6.745 1.00 83.81 222 GLY A N 1
ATOM 1689 C CA . GLY A 1 222 ? -2.148 6.333 -7.256 1.00 83.81 222 GLY A CA 1
ATOM 1690 C C . GLY A 1 222 ? -3.336 6.288 -6.291 1.00 83.81 222 GLY A C 1
ATOM 1691 O O . GLY A 1 222 ? -3.306 5.688 -5.218 1.00 83.81 222 GLY A O 1
ATOM 1692 N N . ARG A 1 223 ? -4.437 6.931 -6.693 1.00 79.00 223 ARG A N 1
ATOM 1693 C CA . ARG A 1 223 ? -5.714 6.886 -5.951 1.00 79.00 223 ARG A CA 1
ATOM 1694 C C . ARG A 1 223 ? -6.779 6.131 -6.748 1.00 79.00 223 ARG A C 1
ATOM 1696 O O . ARG A 1 223 ? -7.634 6.792 -7.333 1.00 79.00 223 ARG A O 1
ATOM 1703 N N . PRO A 1 224 ? -6.733 4.790 -6.788 1.00 66.94 224 PRO A N 1
ATOM 1704 C CA . PRO A 1 224 ? -7.652 3.981 -7.593 1.00 66.94 224 PRO A CA 1
ATOM 1705 C C . PRO A 1 224 ? -9.125 4.124 -7.177 1.00 66.94 224 PRO A C 1
ATOM 1707 O O . PRO A 1 224 ? -10.002 4.017 -8.027 1.00 66.94 224 PRO A O 1
ATOM 1710 N N . VAL A 1 225 ? -9.411 4.472 -5.914 1.00 64.25 225 VAL A N 1
ATOM 1711 C CA . VAL A 1 225 ? -10.772 4.749 -5.410 1.00 64.25 225 VAL A CA 1
ATOM 1712 C C . VAL A 1 225 ? -10.965 6.253 -5.173 1.00 64.25 225 VAL A C 1
ATOM 1714 O O . VAL A 1 225 ? -11.043 6.728 -4.038 1.00 64.25 225 VAL A O 1
ATOM 1717 N N . ARG A 1 226 ? -11.003 7.059 -6.244 1.00 63.53 226 ARG A N 1
ATOM 1718 C CA . ARG A 1 226 ? -11.269 8.508 -6.140 1.00 63.53 226 ARG A CA 1
ATOM 1719 C C . ARG A 1 226 ? -12.477 8.930 -6.970 1.00 63.53 226 ARG A C 1
ATOM 1721 O O . ARG A 1 226 ? -12.349 9.177 -8.164 1.00 63.53 226 ARG A O 1
ATOM 1728 N N . ARG A 1 227 ? -13.608 9.170 -6.290 1.00 55.19 227 ARG A N 1
ATOM 1729 C CA . ARG A 1 227 ? -14.787 9.898 -6.817 1.00 55.19 227 ARG A CA 1
ATOM 1730 C C . ARG A 1 227 ? -15.197 9.480 -8.243 1.00 55.19 227 ARG A C 1
ATOM 1732 O O . ARG A 1 227 ? -15.513 10.353 -9.039 1.00 55.19 227 ARG A O 1
ATOM 1739 N N . TRP A 1 228 ? -15.127 8.188 -8.581 1.00 51.94 228 TRP A N 1
ATOM 1740 C CA . TRP A 1 228 ? -15.461 7.674 -9.921 1.00 51.94 228 TRP A CA 1
ATOM 1741 C C . TRP A 1 228 ? -14.607 8.202 -11.104 1.00 51.94 228 TRP A C 1
ATOM 1743 O O . TRP A 1 228 ? -14.878 7.870 -12.254 1.00 51.94 228 TRP A O 1
ATOM 1753 N N . ASN A 1 229 ? -13.543 8.976 -10.854 1.00 47.91 229 ASN A N 1
ATOM 1754 C CA . ASN A 1 229 ? -12.756 9.645 -11.903 1.00 47.91 229 ASN A CA 1
ATOM 1755 C C . ASN A 1 229 ? -11.580 8.811 -12.436 1.00 47.91 229 ASN A C 1
ATOM 1757 O O . ASN A 1 229 ? -10.896 9.232 -13.364 1.00 47.91 229 ASN A O 1
ATOM 1761 N N . THR A 1 230 ? -11.299 7.661 -11.832 1.00 57.69 230 THR A N 1
ATOM 1762 C CA . THR A 1 230 ? -10.095 6.862 -12.086 1.00 57.69 230 THR A CA 1
ATOM 1763 C C . THR A 1 230 ? -10.435 5.548 -12.780 1.00 57.69 230 THR A C 1
ATOM 1765 O O . THR A 1 230 ? -10.000 4.479 -12.366 1.00 57.69 230 THR A O 1
ATOM 1768 N N . GLN A 1 231 ? -11.238 5.624 -13.848 1.00 55.66 231 GLN A N 1
ATOM 1769 C CA . GLN A 1 231 ? -11.699 4.440 -14.588 1.00 55.66 231 GLN A CA 1
ATOM 1770 C C . GLN A 1 231 ? -10.537 3.577 -15.107 1.00 55.66 231 GLN A C 1
ATOM 1772 O O . GLN A 1 231 ? -10.659 2.360 -15.144 1.00 55.66 231 GLN A O 1
ATOM 1777 N N . GLY A 1 232 ? -9.393 4.196 -15.427 1.00 59.53 232 GLY A N 1
ATOM 1778 C CA . GLY A 1 232 ? -8.223 3.504 -15.967 1.00 59.53 232 GLY A CA 1
ATOM 1779 C C . GLY A 1 232 ? -7.547 2.518 -15.011 1.00 59.53 232 GLY A C 1
ATOM 1780 O O . GLY A 1 232 ? -7.037 1.517 -15.485 1.00 59.53 232 GLY A O 1
ATOM 1781 N N . ASN A 1 233 ? -7.563 2.734 -13.690 1.00 70.00 233 ASN A N 1
ATOM 1782 C CA . ASN A 1 233 ? -6.823 1.895 -12.728 1.00 70.00 233 ASN A CA 1
ATOM 1783 C C . ASN A 1 233 ? -7.705 1.251 -11.642 1.00 70.00 233 ASN A C 1
ATOM 1785 O O . ASN A 1 233 ? -7.194 0.556 -10.767 1.00 70.00 233 ASN A O 1
ATOM 1789 N N . HIS A 1 234 ? -9.021 1.472 -11.682 1.00 75.25 234 HIS A N 1
ATOM 1790 C CA . HIS A 1 234 ? -9.961 0.890 -10.724 1.00 75.25 234 HIS A CA 1
ATOM 1791 C C . HIS A 1 234 ? -10.056 -0.639 -10.857 1.00 75.25 234 HIS A C 1
ATOM 1793 O O . HIS A 1 234 ? -10.231 -1.326 -9.853 1.00 75.25 234 HIS A O 1
ATOM 1799 N N . ALA A 1 235 ? -9.868 -1.181 -12.069 1.00 83.44 235 ALA A N 1
ATOM 1800 C CA . ALA A 1 235 ? -9.867 -2.627 -12.282 1.00 83.44 235 ALA A CA 1
ATOM 1801 C C . ALA A 1 235 ? -8.682 -3.328 -11.604 1.00 83.44 235 ALA A C 1
ATOM 1803 O O . ALA A 1 235 ? -8.831 -4.480 -11.226 1.00 83.44 235 ALA A O 1
ATOM 1804 N N . LEU A 1 236 ? -7.565 -2.634 -11.340 1.00 90.88 236 LEU A N 1
ATOM 1805 C CA . LEU A 1 236 ? -6.450 -3.212 -10.579 1.00 90.88 236 LEU A CA 1
ATOM 1806 C C . LEU A 1 236 ? -6.893 -3.641 -9.173 1.00 90.88 236 LEU A C 1
ATOM 1808 O O . LEU A 1 236 ? -6.576 -4.745 -8.756 1.00 90.88 236 LEU A O 1
ATOM 1812 N N . ILE A 1 237 ? -7.685 -2.818 -8.468 1.00 89.62 237 ILE A N 1
ATOM 1813 C CA . ILE A 1 237 ? -8.226 -3.201 -7.151 1.00 89.62 237 ILE A CA 1
ATOM 1814 C C . ILE A 1 237 ? -9.156 -4.402 -7.274 1.00 89.62 237 ILE A C 1
ATOM 1816 O O . ILE A 1 237 ? -9.082 -5.311 -6.453 1.00 89.62 237 ILE A O 1
ATOM 1820 N N . PHE A 1 238 ? -10.025 -4.425 -8.285 1.00 89.38 238 PHE A N 1
ATOM 1821 C CA . PHE A 1 238 ? -10.921 -5.562 -8.466 1.00 89.38 238 PHE A CA 1
ATOM 1822 C C . PHE A 1 238 ? -10.173 -6.837 -8.802 1.00 89.38 238 PHE A C 1
ATOM 1824 O O . PHE A 1 238 ? -10.492 -7.864 -8.227 1.00 89.38 238 PHE A O 1
ATOM 1831 N N . ASN A 1 239 ? -9.161 -6.778 -9.658 1.00 93.44 239 ASN A N 1
ATOM 1832 C CA . ASN A 1 239 ? -8.312 -7.921 -9.946 1.00 93.44 239 ASN A CA 1
ATOM 1833 C C . ASN A 1 239 ? -7.598 -8.407 -8.680 1.00 93.44 239 ASN A C 1
ATOM 1835 O O . ASN A 1 239 ? -7.589 -9.606 -8.422 1.00 93.44 239 ASN A O 1
ATOM 1839 N N . THR A 1 240 ? -7.083 -7.494 -7.846 1.00 95.00 240 THR A N 1
ATOM 1840 C CA . THR A 1 240 ? -6.523 -7.859 -6.537 1.00 95.00 240 THR A CA 1
ATOM 1841 C C . THR A 1 240 ? -7.551 -8.584 -5.669 1.00 95.00 240 THR A C 1
ATOM 1843 O O . THR A 1 240 ? -7.227 -9.602 -5.073 1.00 95.00 240 THR A O 1
ATOM 1846 N N . MET A 1 241 ? -8.792 -8.095 -5.614 1.00 93.12 241 MET A N 1
ATOM 1847 C CA . MET A 1 241 ? -9.857 -8.717 -4.821 1.00 93.12 241 MET A CA 1
ATOM 1848 C C . MET A 1 241 ? -10.353 -10.043 -5.400 1.00 93.12 241 MET A C 1
ATOM 1850 O O . MET A 1 241 ? -10.688 -10.942 -4.647 1.00 93.12 241 MET A O 1
ATOM 1854 N N . LEU A 1 242 ? -10.446 -10.166 -6.723 1.00 93.19 242 LEU A N 1
ATOM 1855 C CA . LEU A 1 242 ? -10.941 -11.366 -7.401 1.00 93.19 242 LEU A CA 1
ATOM 1856 C C . LEU A 1 242 ? -9.919 -12.504 -7.374 1.00 93.19 242 LEU A C 1
ATOM 1858 O O . LEU A 1 242 ? -10.311 -13.665 -7.419 1.00 93.19 242 LEU A O 1
ATOM 1862 N N . HIS A 1 243 ? -8.634 -12.162 -7.300 1.00 95.31 243 HIS A N 1
ATOM 1863 C CA . HIS A 1 243 ? -7.512 -13.098 -7.301 1.00 95.31 243 HIS A CA 1
ATOM 1864 C C . HIS A 1 243 ? -6.734 -13.069 -5.982 1.00 95.31 243 HIS A C 1
ATOM 1866 O O . HIS A 1 243 ? -5.541 -13.364 -5.971 1.00 95.31 243 HIS A O 1
ATOM 1872 N N . TRP A 1 244 ? -7.387 -12.685 -4.880 1.00 95.56 244 TRP A N 1
ATOM 1873 C CA . TRP A 1 244 ? -6.746 -12.475 -3.578 1.00 95.56 244 TRP A CA 1
ATOM 1874 C C . TRP A 1 244 ? -5.951 -13.702 -3.103 1.00 95.56 244 TRP A C 1
ATOM 1876 O O . TRP A 1 244 ? -4.866 -13.558 -2.552 1.00 95.56 244 TRP A O 1
ATOM 1886 N N . ASN A 1 245 ? -6.452 -14.903 -3.399 1.00 95.25 245 ASN A N 1
ATOM 1887 C CA . ASN A 1 245 ? -5.867 -16.191 -3.031 1.00 95.25 245 ASN A CA 1
ATOM 1888 C C . ASN A 1 245 ? -4.832 -16.720 -4.041 1.00 95.25 245 ASN A C 1
ATOM 1890 O O . ASN A 1 245 ? -4.260 -17.781 -3.815 1.00 95.25 245 ASN A O 1
ATOM 1894 N N . ASP A 1 246 ? -4.606 -16.012 -5.153 1.00 95.62 246 ASP A N 1
ATOM 1895 C CA . ASP A 1 246 ? -3.755 -16.454 -6.265 1.00 95.62 246 ASP A CA 1
ATOM 1896 C C . ASP A 1 246 ? -2.700 -15.401 -6.650 1.00 95.62 246 ASP A C 1
ATOM 1898 O O . ASP A 1 246 ? -2.057 -15.516 -7.698 1.00 95.62 246 ASP A O 1
ATOM 1902 N N . LEU A 1 247 ? -2.477 -14.371 -5.820 1.00 96.12 247 LEU A N 1
ATOM 1903 C CA . LEU A 1 247 ? -1.563 -13.270 -6.144 1.00 96.12 247 LEU A CA 1
ATOM 1904 C C . LEU A 1 247 ? -0.123 -13.740 -6.384 1.00 96.12 247 LEU A C 1
ATOM 1906 O O . LEU A 1 247 ? 0.547 -13.167 -7.239 1.00 96.12 247 LEU A O 1
ATOM 1910 N N . ARG A 1 248 ? 0.342 -14.829 -5.763 1.00 94.31 248 ARG A N 1
ATOM 1911 C CA . ARG A 1 248 ? 1.666 -15.415 -6.057 1.00 94.31 248 ARG A CA 1
ATOM 1912 C C . ARG A 1 248 ? 1.816 -15.985 -7.474 1.00 94.31 248 ARG A C 1
ATOM 1914 O O . ARG A 1 248 ? 2.926 -16.323 -7.882 1.00 94.31 248 ARG A O 1
ATOM 1921 N N . THR A 1 249 ? 0.739 -16.085 -8.249 1.00 94.19 249 THR A N 1
ATOM 1922 C CA . THR A 1 249 ? 0.803 -16.543 -9.641 1.00 94.19 249 THR A CA 1
ATOM 1923 C C . THR A 1 249 ? 1.726 -15.650 -10.463 1.00 94.19 249 THR A C 1
ATOM 1925 O O . THR A 1 249 ? 1.608 -14.421 -10.439 1.00 94.19 249 THR A O 1
ATOM 1928 N N . GLY A 1 250 ? 2.634 -16.291 -11.205 1.00 91.94 250 GLY A N 1
ATOM 1929 C CA . GLY A 1 250 ? 3.584 -15.605 -12.075 1.00 91.94 250 GLY A CA 1
ATOM 1930 C C . GLY A 1 250 ? 4.610 -14.762 -11.322 1.00 91.94 250 GLY A C 1
ATOM 1931 O O . GLY A 1 250 ? 5.101 -13.802 -11.900 1.00 91.94 250 GLY A O 1
ATOM 1932 N N . TRP A 1 251 ? 4.907 -15.072 -10.051 1.00 94.00 251 TRP A N 1
ATOM 1933 C CA . TRP A 1 251 ? 5.949 -14.355 -9.315 1.00 94.00 251 TRP A CA 1
ATOM 1934 C C . TRP A 1 251 ? 7.273 -14.381 -10.098 1.00 94.00 251 TRP A C 1
ATOM 1936 O O . TRP A 1 251 ? 7.654 -15.457 -10.570 1.00 94.00 251 TRP A O 1
ATOM 1946 N N . PRO A 1 252 ? 7.971 -13.241 -10.253 1.00 91.94 252 PRO A N 1
ATOM 1947 C CA . PRO A 1 252 ? 9.211 -13.189 -11.019 1.00 91.94 252 PRO A CA 1
ATOM 1948 C C . PRO A 1 252 ? 10.257 -14.164 -10.477 1.00 91.94 252 PRO A C 1
ATOM 1950 O O . PRO A 1 252 ? 10.388 -14.315 -9.262 1.00 91.94 252 PRO A O 1
ATOM 1953 N N . GLU A 1 253 ? 11.036 -14.784 -11.360 1.00 90.88 253 GLU A N 1
ATOM 1954 C CA . GLU A 1 253 ? 12.204 -15.569 -10.954 1.00 90.88 253 GLU A CA 1
ATOM 1955 C C . GLU A 1 253 ? 13.306 -14.647 -10.412 1.00 90.88 253 GLU A C 1
ATOM 1957 O O . GLU A 1 253 ? 13.418 -13.484 -10.817 1.00 90.88 253 GLU A O 1
ATOM 1962 N N . ARG A 1 254 ? 14.118 -15.161 -9.480 1.00 92.69 254 ARG A N 1
ATOM 1963 C CA . ARG A 1 254 ? 15.292 -14.437 -8.983 1.00 92.69 254 ARG A CA 1
ATOM 1964 C C . ARG A 1 254 ? 16.283 -14.243 -10.142 1.00 92.69 254 ARG A C 1
ATOM 1966 O O . ARG A 1 254 ? 16.635 -15.240 -10.774 1.00 92.69 254 ARG A O 1
ATOM 1973 N N . PRO A 1 255 ? 16.749 -13.010 -10.418 1.00 88.06 255 PRO A N 1
ATOM 1974 C CA . PRO A 1 255 ? 17.828 -12.774 -11.372 1.00 88.06 255 PRO A CA 1
ATOM 1975 C C . PRO A 1 255 ? 19.080 -13.574 -10.998 1.00 88.06 255 PRO A C 1
ATOM 1977 O O . PRO A 1 255 ? 19.343 -13.813 -9.815 1.00 88.06 255 PRO A O 1
ATOM 1980 N N . GLY A 1 256 ? 19.857 -13.990 -11.999 1.00 80.50 256 GLY A N 1
ATOM 1981 C CA . GLY A 1 256 ? 21.143 -14.627 -11.739 1.00 80.50 256 GLY A CA 1
ATOM 1982 C C . GLY A 1 256 ? 22.120 -13.646 -11.087 1.00 80.50 256 GLY A C 1
ATOM 1983 O O . GLY A 1 256 ? 21.969 -12.432 -11.213 1.00 80.50 256 GLY A O 1
ATOM 1984 N N . ASP A 1 257 ? 23.154 -14.168 -10.426 1.00 72.06 257 ASP A N 1
ATOM 1985 C CA . ASP A 1 257 ? 24.183 -13.334 -9.786 1.00 72.06 257 ASP A CA 1
ATOM 1986 C C . ASP A 1 257 ? 24.899 -12.397 -10.795 1.00 72.06 257 ASP A C 1
ATOM 1988 O O . ASP A 1 257 ? 25.376 -11.338 -10.403 1.00 72.06 257 ASP A O 1
ATOM 1992 N N . ASP A 1 258 ? 24.909 -12.736 -12.092 1.00 62.69 258 ASP A N 1
ATOM 1993 C CA . ASP A 1 258 ? 25.487 -11.908 -13.165 1.00 62.69 258 ASP A CA 1
ATOM 1994 C C . ASP A 1 258 ? 24.579 -10.721 -13.587 1.00 62.69 258 ASP A C 1
ATOM 1996 O O . ASP A 1 258 ? 25.066 -9.744 -14.156 1.00 62.69 258 ASP A O 1
ATOM 2000 N N . ASP A 1 259 ? 23.270 -10.775 -13.296 1.00 59.34 259 ASP A N 1
ATOM 2001 C CA . ASP A 1 259 ? 22.272 -9.762 -13.697 1.00 59.34 259 ASP A CA 1
ATOM 2002 C C . ASP A 1 259 ? 22.074 -8.656 -12.630 1.00 59.34 259 ASP A C 1
ATOM 2004 O O . ASP A 1 259 ? 21.594 -7.548 -12.924 1.00 59.34 259 ASP A O 1
ATOM 2008 N N . GLU A 1 260 ? 22.428 -8.936 -11.368 1.00 52.69 260 GLU A N 1
ATOM 2009 C CA . GLU A 1 260 ? 22.325 -7.980 -10.252 1.00 52.69 260 GLU A CA 1
ATOM 2010 C C . GLU A 1 260 ? 23.335 -6.822 -10.382 1.00 52.69 260 GLU A C 1
ATOM 2012 O O . GLU A 1 260 ? 23.012 -5.682 -10.029 1.00 52.69 260 GLU A O 1
ATOM 2017 N N . ASP A 1 261 ? 24.511 -7.072 -10.966 1.00 46.41 261 ASP A N 1
ATOM 2018 C CA . ASP A 1 261 ? 25.561 -6.063 -11.172 1.00 46.41 261 ASP A CA 1
ATOM 2019 C C . ASP A 1 261 ? 25.148 -4.980 -12.193 1.00 46.41 261 ASP A C 1
ATOM 2021 O O . ASP A 1 261 ? 25.473 -3.799 -12.026 1.00 46.41 261 ASP A O 1
ATOM 2025 N N . GLU A 1 262 ? 24.362 -5.332 -13.218 1.00 43.38 262 GLU A N 1
ATOM 2026 C CA . GLU A 1 262 ? 23.863 -4.360 -14.202 1.00 43.38 262 GLU A CA 1
ATOM 2027 C C . GLU A 1 262 ? 22.722 -3.497 -13.643 1.00 43.38 262 GLU A C 1
ATOM 2029 O O . GLU A 1 262 ? 22.678 -2.282 -13.866 1.00 43.38 262 GLU A O 1
ATOM 2034 N N . THR A 1 263 ? 21.806 -4.089 -12.870 1.00 45.78 263 THR A N 1
ATOM 2035 C CA . THR A 1 263 ? 20.670 -3.355 -12.284 1.00 45.78 263 THR A CA 1
ATOM 2036 C C . THR A 1 263 ? 21.066 -2.510 -11.071 1.00 45.78 263 THR A C 1
ATOM 2038 O O . THR A 1 263 ? 20.545 -1.400 -10.911 1.00 45.78 263 THR A O 1
ATOM 2041 N N . GLY A 1 264 ? 22.021 -2.974 -10.258 1.00 41.44 264 GLY A N 1
ATOM 2042 C CA . GLY A 1 264 ? 22.628 -2.193 -9.177 1.00 41.44 264 GLY A CA 1
ATOM 2043 C C . GLY A 1 264 ? 23.427 -0.995 -9.701 1.00 41.44 264 GLY A C 1
ATOM 2044 O O . GLY A 1 264 ? 23.245 0.125 -9.216 1.00 41.44 264 GLY A O 1
ATOM 2045 N N . GLY A 1 265 ? 24.224 -1.195 -10.758 1.00 35.09 265 GLY A N 1
ATOM 2046 C CA . GLY A 1 265 ? 25.015 -0.132 -11.387 1.00 35.09 265 GLY A CA 1
ATOM 2047 C C . GLY A 1 265 ? 24.171 0.964 -12.050 1.00 35.09 265 GLY A C 1
ATOM 2048 O O . GLY A 1 265 ? 24.506 2.149 -11.964 1.00 35.09 265 GLY A O 1
ATOM 2049 N N . LEU A 1 266 ? 23.033 0.606 -12.657 1.00 37.53 266 LEU A N 1
ATOM 2050 C CA . LEU A 1 266 ? 22.113 1.575 -13.268 1.00 37.53 266 LEU A CA 1
ATOM 2051 C C . LEU A 1 266 ? 21.372 2.436 -12.229 1.00 37.53 266 LEU A C 1
ATOM 2053 O O . LEU A 1 266 ? 21.156 3.628 -12.462 1.00 37.53 266 LEU A O 1
ATOM 2057 N N . LEU A 1 267 ? 21.013 1.866 -11.072 1.00 39.97 267 LEU A N 1
ATOM 2058 C CA . LEU A 1 267 ? 20.369 2.599 -9.973 1.00 39.97 267 LEU A CA 1
ATOM 2059 C C . LEU A 1 267 ? 21.347 3.519 -9.220 1.00 39.97 267 LEU A C 1
ATOM 2061 O O . LEU A 1 267 ? 20.941 4.597 -8.781 1.00 39.97 267 LEU A O 1
ATOM 2065 N N . GLU A 1 268 ? 22.622 3.140 -9.089 1.00 35.56 268 GLU A N 1
ATOM 2066 C CA . GLU A 1 268 ? 23.656 4.029 -8.538 1.00 35.56 268 GLU A CA 1
ATOM 2067 C C . GLU A 1 268 ? 23.995 5.188 -9.483 1.00 35.56 268 GLU A C 1
ATOM 2069 O O . GLU A 1 268 ? 24.123 6.323 -9.021 1.00 35.56 268 GLU A O 1
ATOM 2074 N N . TRP A 1 269 ? 24.073 4.948 -10.797 1.00 37.38 269 TRP A N 1
ATOM 2075 C CA . TRP A 1 269 ? 24.328 6.009 -11.778 1.00 37.38 269 TRP A CA 1
ATOM 2076 C C . TRP A 1 269 ? 23.193 7.044 -11.835 1.00 37.38 269 TRP A C 1
ATOM 2078 O O . TRP A 1 269 ? 23.465 8.248 -11.849 1.00 37.38 269 TRP A O 1
ATOM 2088 N N . ALA A 1 270 ? 21.934 6.588 -11.793 1.00 39.06 270 ALA A N 1
ATOM 2089 C CA . ALA A 1 270 ? 20.745 7.446 -11.828 1.00 39.06 270 ALA A CA 1
ATOM 2090 C C . ALA A 1 270 ? 20.512 8.251 -10.535 1.00 39.06 270 ALA A C 1
ATOM 2092 O O . ALA A 1 270 ? 19.790 9.239 -10.556 1.00 39.06 270 ALA A O 1
ATOM 2093 N N . ASN A 1 271 ? 21.116 7.851 -9.411 1.00 39.69 271 ASN A N 1
ATOM 2094 C CA . ASN A 1 271 ? 21.090 8.625 -8.163 1.00 39.69 271 ASN A CA 1
ATOM 2095 C C . ASN A 1 271 ? 22.270 9.614 -8.044 1.00 39.69 271 ASN A C 1
ATOM 2097 O O . ASN A 1 271 ? 22.326 10.381 -7.081 1.00 39.69 271 ASN A O 1
ATOM 2101 N N . GLN A 1 272 ? 23.222 9.586 -8.984 1.00 37.16 272 GLN A N 1
ATOM 2102 C CA . GLN A 1 272 ? 24.397 10.468 -9.010 1.00 37.16 272 GLN A CA 1
ATOM 2103 C C . GLN A 1 272 ? 24.302 11.601 -10.049 1.00 37.16 272 GLN A C 1
ATOM 2105 O O . GLN A 1 272 ? 25.173 12.473 -10.053 1.00 37.16 272 GLN A O 1
ATOM 2110 N N . HIS A 1 273 ? 23.268 11.619 -10.895 1.00 37.16 273 HIS A N 1
ATOM 2111 C CA . HIS A 1 273 ? 23.047 12.610 -11.959 1.00 37.16 273 HIS A CA 1
ATOM 2112 C C . HIS A 1 273 ? 21.593 13.090 -11.975 1.00 37.16 273 HIS A C 1
ATOM 2114 O O . HIS A 1 273 ? 21.357 14.182 -12.541 1.00 37.16 273 HIS A O 1
#

pLDDT: mean 87.77, std 14.2, range [35.09, 98.69]

Radius of gyration: 20.06 Å; chains: 1; bounding box: 61×42×51 Å